Protein AF-A0A954JYH6-F1 (afdb_monomer_lite)

pLDDT: mean 87.39, std 13.32, range [44.69, 97.81]

Structure (mmCIF, N/CA/C/O backbone):
data_AF-A0A954JYH6-F1
#
_entry.id   AF-A0A954JYH6-F1
#
loop_
_atom_site.group_PDB
_atom_site.id
_atom_site.type_symbol
_atom_site.label_atom_id
_atom_site.label_alt_id
_atom_site.label_comp_id
_atom_site.label_asym_id
_atom_site.label_entity_id
_atom_site.label_seq_id
_atom_site.pdbx_PDB_ins_code
_atom_site.Cartn_x
_atom_site.Cartn_y
_atom_site.Cartn_z
_atom_site.occupancy
_atom_site.B_iso_or_equiv
_atom_site.auth_seq_id
_atom_site.auth_comp_id
_atom_site.auth_asym_id
_atom_site.auth_atom_id
_atom_site.pdbx_PDB_model_num
ATOM 1 N N . MET A 1 1 ? -11.118 13.070 -21.628 1.00 60.62 1 MET A N 1
ATOM 2 C CA . MET A 1 1 ? -10.134 12.144 -21.019 1.00 60.62 1 MET A CA 1
ATOM 3 C C . MET A 1 1 ? -10.135 10.851 -21.819 1.00 60.62 1 MET A C 1
ATOM 5 O O . MET A 1 1 ? -11.116 10.129 -21.744 1.00 60.62 1 MET A O 1
ATOM 9 N N . ASN A 1 2 ? -9.074 10.554 -22.574 1.00 80.12 2 ASN A N 1
ATOM 10 C CA . ASN A 1 2 ? -8.934 9.263 -23.264 1.00 80.12 2 ASN A CA 1
ATOM 11 C C . ASN A 1 2 ? -8.127 8.294 -22.387 1.00 80.12 2 ASN A C 1
ATOM 13 O O . ASN A 1 2 ? -6.983 7.962 -22.692 1.00 80.12 2 ASN A O 1
ATOM 17 N N . ILE A 1 3 ? -8.704 7.888 -21.251 1.00 89.69 3 ILE A N 1
ATOM 18 C CA . ILE A 1 3 ? -8.115 6.856 -20.386 1.00 89.69 3 ILE A CA 1
ATOM 19 C C . ILE A 1 3 ? -8.524 5.491 -20.942 1.00 89.69 3 ILE A C 1
ATOM 21 O O . ILE A 1 3 ? -9.691 5.263 -21.251 1.00 89.69 3 ILE A O 1
ATOM 25 N N . LYS A 1 4 ? -7.567 4.570 -21.076 1.00 93.88 4 LYS A N 1
ATOM 26 C CA . LYS A 1 4 ? -7.849 3.206 -21.541 1.00 93.88 4 LYS A CA 1
ATOM 27 C C . LYS A 1 4 ? -8.786 2.504 -20.553 1.00 93.88 4 LYS A C 1
ATOM 29 O O . LYS A 1 4 ? -8.514 2.510 -19.357 1.00 93.88 4 LYS A O 1
ATOM 34 N N . TRP A 1 5 ? -9.827 1.832 -21.049 1.00 93.31 5 TRP A N 1
ATOM 35 C CA . TRP A 1 5 ? -10.772 1.081 -20.206 1.00 93.31 5 TRP A CA 1
ATOM 36 C C . TRP A 1 5 ? -10.079 0.077 -19.274 1.00 93.31 5 TRP A C 1
ATOM 38 O O . TRP A 1 5 ? -10.451 -0.055 -18.114 1.00 93.31 5 TRP A O 1
ATOM 48 N N . THR A 1 6 ? -9.009 -0.572 -19.742 1.00 92.44 6 THR A N 1
ATOM 49 C CA . THR A 1 6 ? -8.218 -1.500 -18.921 1.00 92.44 6 THR A CA 1
ATOM 50 C C . THR A 1 6 ? -7.614 -0.832 -17.688 1.00 92.44 6 THR A C 1
ATOM 52 O O . THR A 1 6 ? -7.578 -1.443 -16.626 1.00 92.44 6 THR A O 1
ATOM 55 N N . VAL A 1 7 ? -7.193 0.433 -17.791 1.00 93.19 7 VAL A N 1
ATOM 56 C CA . VAL A 1 7 ? -6.698 1.200 -16.639 1.00 93.19 7 VAL A CA 1
ATOM 57 C C . VAL A 1 7 ? -7.825 1.408 -15.634 1.00 93.19 7 VAL A C 1
ATOM 59 O O . VAL A 1 7 ? -7.629 1.153 -14.451 1.00 93.19 7 VAL A O 1
ATOM 62 N N . LEU A 1 8 ? -9.015 1.800 -16.098 1.00 94.19 8 LEU A N 1
ATOM 63 C CA . LEU A 1 8 ? -10.177 1.988 -15.224 1.00 94.19 8 LEU A CA 1
ATOM 64 C C . LEU A 1 8 ? -10.580 0.685 -14.525 1.00 94.19 8 LEU A C 1
ATOM 66 O O . LEU A 1 8 ? -10.862 0.706 -13.332 1.00 94.19 8 LEU A O 1
ATOM 70 N N . ALA A 1 9 ? -10.535 -0.448 -15.229 1.00 95.50 9 ALA A N 1
ATOM 71 C CA . ALA A 1 9 ? -10.836 -1.755 -14.653 1.00 95.50 9 ALA A CA 1
ATOM 72 C C . ALA A 1 9 ? -9.856 -2.142 -13.528 1.00 95.50 9 ALA A C 1
ATOM 74 O O . ALA A 1 9 ? -10.292 -2.546 -12.451 1.00 95.50 9 ALA A O 1
ATOM 75 N N . PHE A 1 10 ? -8.544 -1.970 -13.729 1.00 95.31 10 PHE A N 1
ATOM 76 C CA . PHE A 1 10 ? -7.554 -2.258 -12.681 1.00 95.31 10 PHE A CA 1
ATOM 77 C C . PHE A 1 10 ? -7.626 -1.271 -11.512 1.00 95.31 10 PHE A C 1
ATOM 79 O O . PHE A 1 10 ? -7.472 -1.683 -10.364 1.00 95.31 10 PHE A O 1
ATOM 86 N N . VAL A 1 11 ? -7.913 0.008 -11.776 1.00 94.88 11 VAL A N 1
ATOM 87 C CA . VAL A 1 11 ? -8.144 1.008 -10.721 1.00 94.88 11 VAL A CA 1
ATOM 88 C C . VAL A 1 11 ? -9.386 0.657 -9.901 1.00 94.88 11 VAL A C 1
ATOM 90 O O . VAL A 1 11 ? -9.330 0.705 -8.675 1.00 94.88 11 VAL A O 1
ATOM 93 N N . ALA A 1 12 ? -10.479 0.240 -10.544 1.00 95.06 12 ALA A N 1
ATOM 94 C CA . ALA A 1 12 ? -11.677 -0.224 -9.851 1.00 95.06 12 ALA A CA 1
ATOM 95 C C . ALA A 1 12 ? -11.389 -1.478 -9.011 1.00 95.06 12 ALA A C 1
ATOM 97 O O . ALA A 1 12 ? -11.767 -1.534 -7.844 1.00 95.06 12 ALA A O 1
ATOM 98 N N . GLY A 1 13 ? -10.654 -2.450 -9.560 1.00 96.44 13 GLY A N 1
ATOM 99 C CA . GLY A 1 13 ? -10.227 -3.641 -8.821 1.00 96.44 13 GLY A CA 1
ATOM 100 C C . GLY A 1 13 ? -9.361 -3.306 -7.603 1.00 96.44 13 GLY A C 1
ATOM 101 O O . GLY A 1 13 ? -9.568 -3.869 -6.526 1.00 96.44 13 GLY A O 1
ATOM 102 N N . ALA A 1 14 ? -8.444 -2.346 -7.737 1.00 94.31 14 ALA A N 1
ATOM 103 C CA . ALA A 1 14 ? -7.647 -1.848 -6.621 1.00 94.31 14 ALA A CA 1
ATOM 104 C C . ALA A 1 14 ? -8.528 -1.164 -5.564 1.00 94.31 14 ALA A C 1
ATOM 106 O O . ALA A 1 14 ? -8.411 -1.490 -4.385 1.00 94.31 14 ALA A O 1
ATOM 107 N N . ALA A 1 15 ? -9.442 -0.279 -5.972 1.00 93.19 15 ALA A N 1
ATOM 108 C CA . ALA A 1 15 ? -10.360 0.408 -5.063 1.00 93.19 15 ALA A CA 1
ATOM 109 C C . ALA A 1 15 ? -11.259 -0.575 -4.293 1.00 93.19 15 ALA A C 1
ATOM 111 O O . ALA A 1 15 ? -11.417 -0.439 -3.083 1.00 93.19 15 ALA A O 1
ATOM 112 N N . LEU A 1 16 ? -11.788 -1.600 -4.968 1.00 95.88 16 LEU A N 1
ATOM 113 C CA . LEU A 1 16 ? -12.575 -2.662 -4.337 1.00 95.88 16 LEU A CA 1
ATOM 114 C C . LEU A 1 16 ? -11.734 -3.467 -3.340 1.00 95.88 16 LEU A C 1
ATOM 116 O O . LEU A 1 16 ? -12.152 -3.665 -2.201 1.00 95.88 16 LEU A O 1
ATOM 120 N N . SER A 1 17 ? -10.531 -3.884 -3.740 1.00 94.81 17 SER A N 1
ATOM 121 C CA . SER A 1 17 ? -9.644 -4.686 -2.888 1.00 94.81 17 SER A CA 1
ATOM 122 C C . SER A 1 17 ? -9.246 -3.929 -1.619 1.00 94.81 17 SER A C 1
ATOM 124 O O . SER A 1 17 ? -9.370 -4.456 -0.516 1.00 94.81 17 SER A O 1
ATOM 126 N N . TRP A 1 18 ? -8.827 -2.669 -1.757 1.00 92.44 18 TRP A N 1
ATOM 127 C CA . TRP A 1 18 ? -8.440 -1.819 -0.630 1.00 92.44 18 TRP A CA 1
ATOM 128 C C . TRP A 1 18 ? -9.632 -1.369 0.226 1.00 92.44 18 TRP A C 1
ATOM 130 O O . TRP A 1 18 ? -9.495 -1.250 1.444 1.00 92.44 18 TRP A O 1
ATOM 140 N N . GLY A 1 19 ? -10.804 -1.167 -0.380 1.00 91.25 19 GLY A N 1
ATOM 141 C CA . GLY A 1 19 ? -12.040 -0.864 0.343 1.00 91.25 19 GLY A CA 1
ATOM 142 C C . GLY A 1 19 ? -12.487 -2.016 1.247 1.00 91.25 19 GLY A C 1
ATOM 143 O O . GLY A 1 19 ? -12.874 -1.784 2.389 1.00 91.25 19 GLY A O 1
ATOM 144 N N . VAL A 1 20 ? -12.370 -3.261 0.773 1.00 94.81 20 VAL A N 1
ATOM 145 C CA . VAL A 1 20 ? -12.682 -4.471 1.559 1.00 94.81 20 VAL A CA 1
ATOM 146 C C . VAL A 1 20 ? -11.568 -4.814 2.559 1.00 94.81 20 VAL A C 1
ATOM 148 O O . VAL A 1 20 ? -11.837 -5.364 3.627 1.00 94.81 20 VAL A O 1
ATOM 151 N N . TYR A 1 21 ? -10.319 -4.456 2.251 1.00 94.56 21 TYR A N 1
ATOM 152 C CA . TYR A 1 21 ? -9.155 -4.741 3.091 1.00 94.56 21 TYR A CA 1
ATOM 153 C C . TYR A 1 21 ? -9.282 -4.193 4.520 1.00 94.56 21 TYR A C 1
ATOM 155 O O . TYR A 1 21 ? -9.039 -4.931 5.471 1.00 94.56 21 TYR A O 1
ATOM 163 N N . VAL A 1 22 ? -9.679 -2.928 4.702 1.00 92.94 22 VAL A N 1
ATOM 164 C CA . VAL A 1 22 ? -9.698 -2.295 6.038 1.00 92.94 22 VAL A CA 1
ATOM 165 C C . VAL A 1 22 ? -10.698 -2.973 6.998 1.00 92.94 22 VAL A C 1
ATOM 167 O O . VAL A 1 22 ? -10.294 -3.303 8.117 1.00 92.94 22 VAL A O 1
ATOM 170 N N . PRO A 1 23 ? -11.953 -3.273 6.599 1.00 93.62 23 PRO A N 1
ATOM 171 C CA . PRO A 1 23 ? -12.856 -4.108 7.397 1.00 93.62 23 PRO A CA 1
ATOM 172 C C . PRO A 1 23 ? -12.305 -5.508 7.704 1.00 93.62 23 PRO A C 1
ATOM 174 O O . PRO A 1 23 ? -12.374 -5.952 8.848 1.00 93.62 23 PRO A O 1
ATOM 177 N N . LEU A 1 24 ? -11.705 -6.196 6.723 1.00 95.81 24 LEU A N 1
ATOM 178 C CA . LEU A 1 24 ? -11.109 -7.521 6.951 1.00 95.81 24 LEU A CA 1
ATOM 179 C C . LEU A 1 24 ? -9.960 -7.472 7.966 1.00 95.81 24 LEU A C 1
ATOM 181 O O . LEU A 1 24 ? -9.826 -8.371 8.795 1.00 95.81 24 LEU A O 1
ATOM 185 N N . VAL A 1 25 ? -9.145 -6.418 7.930 1.00 94.56 25 VAL A N 1
ATOM 186 C CA . VAL A 1 25 ? -8.081 -6.177 8.912 1.00 94.56 25 VAL A CA 1
ATOM 187 C C . VAL A 1 25 ? -8.654 -5.935 10.305 1.00 94.56 25 VAL A C 1
ATOM 189 O O . VAL A 1 25 ? -8.112 -6.454 11.284 1.00 94.56 25 VAL A O 1
ATOM 192 N N . HIS A 1 26 ? -9.750 -5.185 10.413 1.00 93.75 26 HIS A N 1
ATOM 193 C CA . HIS A 1 26 ? -10.426 -4.968 11.691 1.00 93.75 26 HIS A CA 1
ATOM 194 C C . HIS A 1 26 ? -10.882 -6.291 12.308 1.00 93.75 26 HIS A C 1
ATOM 196 O O . HIS A 1 26 ? -10.558 -6.607 13.456 1.00 93.75 26 HIS A O 1
ATOM 202 N N . ASP A 1 27 ? -11.527 -7.122 11.500 1.00 94.50 27 ASP A N 1
ATOM 203 C CA . ASP A 1 27 ? -11.943 -8.460 11.894 1.00 94.50 27 ASP A CA 1
ATOM 204 C C . ASP A 1 27 ? -10.759 -9.357 12.269 1.00 94.50 27 ASP A C 1
ATOM 206 O O . ASP A 1 27 ? -10.803 -10.048 13.288 1.00 94.50 27 ASP A O 1
ATOM 210 N N . ALA A 1 28 ? -9.688 -9.350 11.473 1.00 94.81 28 ALA A N 1
ATOM 211 C CA . ALA A 1 28 ? -8.505 -10.166 11.719 1.00 94.81 28 ALA A CA 1
ATOM 212 C C . ALA A 1 28 ? -7.806 -9.766 13.026 1.00 94.81 28 ALA A C 1
ATOM 214 O O . ALA A 1 28 ? -7.531 -10.621 13.867 1.00 94.81 28 ALA A O 1
ATOM 215 N N . THR A 1 29 ? -7.550 -8.474 13.238 1.00 94.19 29 THR A N 1
ATOM 216 C CA . THR A 1 29 ? -6.899 -7.965 14.462 1.00 94.19 29 THR A CA 1
ATOM 217 C C . THR A 1 29 ? -7.742 -8.195 15.716 1.00 94.19 29 THR A C 1
ATOM 219 O O . THR A 1 29 ? -7.193 -8.399 16.805 1.00 94.19 29 THR A O 1
ATOM 222 N N . THR A 1 30 ? -9.068 -8.219 15.571 1.00 93.38 30 THR A N 1
ATOM 223 C CA . THR A 1 30 ? -10.002 -8.558 16.649 1.00 93.38 30 THR A CA 1
ATOM 224 C C . THR A 1 30 ? -9.976 -10.054 16.954 1.00 93.38 30 THR A C 1
ATOM 226 O O . THR A 1 30 ? -9.720 -10.430 18.096 1.00 93.38 30 THR A O 1
ATOM 229 N N . LYS A 1 31 ? -10.142 -10.914 15.940 1.00 95.19 31 LYS A N 1
ATOM 230 C CA . LYS A 1 31 ? -10.180 -12.382 16.093 1.00 95.19 31 LYS A CA 1
ATOM 231 C C . LYS A 1 31 ? -8.846 -12.968 16.559 1.00 95.19 31 LYS A C 1
ATOM 233 O O . LYS A 1 31 ? -8.833 -13.874 17.384 1.00 95.19 31 LYS A O 1
ATOM 238 N N . PHE A 1 32 ? -7.720 -12.445 16.072 1.00 94.00 32 PHE A N 1
ATOM 239 C CA . PHE A 1 32 ? -6.396 -12.872 16.535 1.00 94.00 32 PHE A CA 1
ATOM 240 C C . PHE A 1 32 ? -6.000 -12.276 17.888 1.00 94.00 32 PHE A C 1
ATOM 242 O O . PHE A 1 32 ? -5.061 -12.778 18.510 1.00 94.00 32 PHE A O 1
ATOM 249 N N . GLY A 1 33 ? -6.621 -11.164 18.299 1.00 92.62 33 GLY A N 1
ATOM 250 C CA . GLY A 1 33 ? -6.188 -10.379 19.458 1.00 92.62 33 GLY A CA 1
ATOM 251 C C . GLY A 1 33 ? -4.757 -9.829 19.344 1.00 92.62 33 GLY A C 1
ATOM 252 O O . GLY A 1 33 ? -4.186 -9.406 20.342 1.00 92.62 33 GLY A O 1
ATOM 253 N N . SER A 1 34 ? -4.147 -9.859 18.152 1.00 93.31 34 SER A N 1
ATOM 254 C CA . SER A 1 34 ? -2.742 -9.504 17.934 1.00 93.31 34 SER A CA 1
ATOM 255 C C . SER A 1 34 ? -2.516 -8.935 16.536 1.00 93.31 34 SER A C 1
ATOM 257 O O . SER A 1 34 ? -2.743 -9.610 15.527 1.00 93.31 34 SER A O 1
ATOM 259 N N . ASN A 1 35 ? -1.989 -7.711 16.487 1.00 93.25 35 ASN A N 1
ATOM 260 C CA . ASN A 1 35 ? -1.688 -6.999 15.243 1.00 93.25 35 ASN A CA 1
ATOM 261 C C . ASN A 1 35 ? -0.607 -7.709 14.431 1.00 93.25 35 ASN A C 1
ATOM 263 O O . ASN A 1 35 ? -0.729 -7.837 13.219 1.00 93.25 35 ASN A O 1
ATOM 267 N N . LEU A 1 36 ? 0.426 -8.226 15.101 1.00 96.31 36 LEU A N 1
ATOM 268 C CA . LEU A 1 36 ? 1.524 -8.922 14.432 1.00 96.31 36 LEU A CA 1
ATOM 269 C C . LEU A 1 36 ? 1.086 -10.272 13.860 1.00 96.31 36 LEU A C 1
ATOM 271 O O . LEU A 1 36 ? 1.538 -10.636 12.780 1.00 96.31 36 LEU A O 1
ATOM 275 N N . ARG A 1 37 ? 0.172 -10.996 14.525 1.00 96.88 37 ARG A N 1
ATOM 276 C CA . ARG A 1 37 ? -0.397 -12.236 13.964 1.00 96.88 37 ARG A CA 1
ATOM 277 C C . ARG A 1 37 ? -1.262 -11.947 12.740 1.00 96.88 37 ARG A C 1
ATOM 279 O O . ARG A 1 37 ? -1.117 -12.627 11.730 1.00 96.88 37 ARG A O 1
ATOM 286 N N . ALA A 1 38 ? -2.105 -10.914 12.806 1.00 96.56 38 ALA A N 1
ATOM 287 C CA . ALA A 1 38 ? -2.887 -10.474 11.653 1.00 96.56 38 ALA A CA 1
ATOM 288 C C . ALA A 1 38 ? -1.973 -10.043 10.490 1.00 96.56 38 ALA A C 1
ATOM 290 O O . ALA A 1 38 ? -2.154 -10.502 9.364 1.00 96.56 38 ALA A O 1
ATOM 291 N N . PHE A 1 39 ? -0.941 -9.239 10.767 1.00 96.81 39 PHE A N 1
ATOM 292 C CA . PHE A 1 39 ? 0.024 -8.804 9.757 1.00 96.81 39 PHE A CA 1
ATOM 293 C C . PHE A 1 39 ? 0.836 -9.961 9.172 1.00 96.81 39 PHE A C 1
ATOM 295 O O . PHE A 1 39 ? 1.065 -9.978 7.968 1.00 96.81 39 PHE A O 1
ATOM 302 N N . LEU A 1 40 ? 1.213 -10.961 9.975 1.00 97.62 40 LEU A N 1
ATOM 303 C CA . LEU A 1 40 ? 1.885 -12.161 9.476 1.00 97.62 40 LEU A CA 1
ATOM 304 C C . LEU A 1 40 ? 1.023 -12.884 8.434 1.00 97.62 40 LEU A C 1
ATOM 306 O O . LEU A 1 40 ? 1.536 -13.272 7.388 1.00 97.62 40 LEU A O 1
ATOM 310 N N . MET A 1 41 ? -0.285 -13.024 8.680 1.00 97.50 41 MET A N 1
ATOM 311 C CA . MET A 1 41 ? -1.197 -13.649 7.713 1.00 97.50 41 MET A CA 1
ATOM 312 C C . MET A 1 41 ? -1.343 -12.811 6.434 1.00 97.50 41 MET A C 1
ATOM 314 O O . MET A 1 41 ? -1.339 -13.372 5.338 1.00 97.50 41 MET A O 1
ATOM 318 N N . VAL A 1 42 ? -1.392 -11.477 6.549 1.00 96.38 42 VAL A N 1
ATOM 319 C CA . VAL A 1 42 ? -1.339 -10.571 5.384 1.00 96.38 42 VAL A CA 1
ATOM 320 C C . VAL A 1 42 ? -0.026 -10.755 4.613 1.00 96.38 42 VAL A C 1
ATOM 322 O O . VAL A 1 42 ? -0.041 -10.851 3.389 1.00 96.38 42 VAL A O 1
ATOM 325 N N . GLY A 1 43 ? 1.101 -10.881 5.316 1.00 96.56 43 GLY A N 1
ATOM 326 C CA . GLY A 1 43 ? 2.416 -11.127 4.727 1.00 96.56 43 GLY A CA 1
ATOM 327 C C . GLY A 1 43 ? 2.500 -12.455 3.973 1.00 96.56 43 GLY A C 1
ATOM 328 O O . GLY A 1 43 ? 3.022 -12.492 2.860 1.00 96.56 43 GLY A O 1
ATOM 329 N N . ILE A 1 44 ? 1.926 -13.532 4.521 1.00 97.81 44 ILE A N 1
ATOM 330 C CA . ILE A 1 44 ? 1.816 -14.819 3.815 1.00 97.81 44 ILE A CA 1
ATOM 331 C C . ILE A 1 44 ? 0.997 -14.647 2.532 1.00 97.81 44 ILE A C 1
ATOM 333 O O . ILE A 1 44 ? 1.433 -15.085 1.470 1.00 97.81 44 ILE A O 1
ATOM 337 N N . ALA A 1 45 ? -0.149 -13.964 2.593 1.00 97.25 45 ALA A N 1
ATOM 338 C CA . ALA A 1 45 ? -0.954 -13.700 1.402 1.00 97.25 45 ALA A CA 1
ATOM 339 C C . ALA A 1 45 ? -0.184 -12.875 0.353 1.00 97.25 45 ALA A C 1
ATOM 341 O O . ALA A 1 45 ? -0.248 -13.182 -0.838 1.00 97.25 45 ALA A O 1
ATOM 342 N N . TYR A 1 46 ? 0.598 -11.879 0.781 1.00 95.75 46 TYR A N 1
ATOM 343 C CA . TYR A 1 46 ? 1.463 -11.100 -0.109 1.00 95.75 46 TYR A CA 1
ATOM 344 C C . TYR A 1 46 ? 2.538 -11.967 -0.752 1.00 95.75 46 TYR A C 1
ATOM 346 O O . TYR A 1 46 ? 2.775 -11.829 -1.945 1.00 95.75 46 TYR A O 1
ATOM 354 N N . PHE A 1 47 ? 3.151 -12.896 -0.022 1.00 97.19 47 PHE A N 1
ATOM 355 C CA . PHE A 1 47 ? 4.092 -13.840 -0.619 1.00 97.19 47 PHE A CA 1
ATOM 356 C C . PHE A 1 47 ? 3.416 -14.706 -1.695 1.00 97.19 47 PHE A C 1
ATOM 358 O O . PHE A 1 47 ? 3.907 -14.800 -2.821 1.00 97.19 47 PHE A O 1
ATOM 365 N N . LEU A 1 48 ? 2.247 -15.279 -1.394 1.00 97.56 48 LEU A N 1
ATOM 366 C CA . LEU A 1 48 ? 1.514 -16.114 -2.349 1.00 97.56 48 LEU A CA 1
ATOM 367 C C . LEU A 1 48 ? 1.148 -15.339 -3.625 1.00 97.56 48 LEU A C 1
ATOM 369 O O . LEU A 1 48 ? 1.363 -15.829 -4.732 1.00 97.56 48 LEU A O 1
ATOM 373 N N . VAL A 1 49 ? 0.630 -14.119 -3.486 1.00 96.38 49 VAL A N 1
ATOM 374 C CA . VAL A 1 49 ? 0.142 -13.336 -4.629 1.00 96.38 49 VAL A CA 1
ATOM 375 C C . VAL A 1 49 ? 1.265 -12.587 -5.341 1.00 96.38 49 VAL A C 1
ATOM 377 O O . VAL A 1 49 ? 1.327 -12.617 -6.563 1.00 96.38 49 VAL A O 1
ATOM 380 N N . ALA A 1 50 ? 2.154 -11.915 -4.615 1.00 95.88 50 ALA A N 1
ATOM 381 C CA . ALA A 1 50 ? 3.172 -11.039 -5.194 1.00 95.88 50 ALA A CA 1
ATOM 382 C C . ALA A 1 50 ? 4.474 -11.764 -5.560 1.00 95.88 50 ALA A C 1
ATOM 384 O O . ALA A 1 50 ? 5.251 -11.225 -6.345 1.00 95.88 50 ALA A O 1
ATOM 385 N N . VAL A 1 51 ? 4.721 -12.971 -5.033 1.00 96.50 51 VAL A N 1
ATOM 386 C CA . VAL A 1 51 ? 5.910 -13.765 -5.386 1.00 96.50 51 VAL A CA 1
ATOM 387 C C . VAL A 1 51 ? 5.528 -14.952 -6.254 1.00 96.50 51 VAL A C 1
ATOM 389 O O . VAL A 1 51 ? 6.045 -15.068 -7.366 1.00 96.50 51 VAL A O 1
ATOM 392 N N . LEU A 1 52 ? 4.617 -15.821 -5.799 1.00 97.62 52 LEU A N 1
ATOM 393 C CA . LEU A 1 52 ? 4.374 -17.080 -6.512 1.00 97.62 52 LEU A CA 1
ATOM 394 C C . LEU A 1 52 ? 3.675 -16.871 -7.859 1.00 97.62 52 LEU A C 1
ATOM 396 O O . LEU A 1 52 ? 4.112 -17.453 -8.852 1.00 97.62 52 LEU A O 1
ATOM 400 N N . ILE A 1 53 ? 2.640 -16.024 -7.924 1.00 96.69 53 ILE A N 1
ATOM 401 C CA . ILE A 1 53 ? 1.912 -15.785 -9.181 1.00 96.69 53 ILE A CA 1
ATOM 402 C C . ILE A 1 53 ? 2.834 -15.168 -10.253 1.00 96.69 53 ILE A C 1
ATOM 404 O O . ILE A 1 53 ? 2.941 -15.765 -11.327 1.00 96.69 53 ILE A O 1
ATOM 408 N N . PRO A 1 54 ? 3.556 -14.050 -10.013 1.00 95.62 54 PRO A N 1
ATOM 409 C CA . PRO A 1 54 ? 4.487 -13.513 -11.003 1.00 95.62 54 PRO A CA 1
ATOM 410 C C 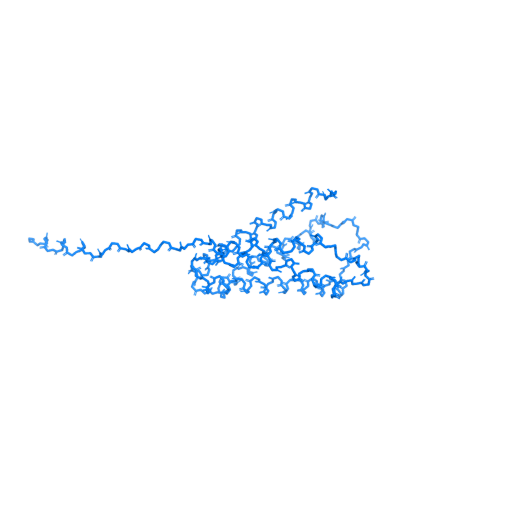. PRO A 1 54 ? 5.588 -14.501 -11.372 1.00 95.62 54 PRO A C 1
ATOM 412 O O . PRO A 1 54 ? 5.877 -14.652 -12.554 1.00 95.62 54 PRO A O 1
ATOM 415 N N . SER A 1 55 ? 6.156 -15.224 -10.399 1.00 96.69 55 SER A N 1
ATOM 416 C CA . SER A 1 55 ? 7.215 -16.205 -10.672 1.00 96.69 55 SER A CA 1
ATOM 417 C C . SER A 1 55 ? 6.737 -17.311 -11.613 1.00 96.69 55 SER A C 1
ATOM 419 O O . SER A 1 55 ? 7.444 -17.674 -12.550 1.00 96.69 55 SER A O 1
ATOM 421 N N . PHE A 1 56 ? 5.515 -17.810 -11.419 1.00 96.81 56 PHE A N 1
ATOM 422 C CA . PHE A 1 56 ? 4.920 -18.800 -12.313 1.00 96.81 56 PHE A CA 1
ATOM 423 C C . PHE A 1 56 ? 4.773 -18.271 -13.748 1.00 96.81 56 PHE A C 1
ATOM 425 O O . PHE A 1 56 ? 5.121 -18.963 -14.706 1.00 96.81 56 PHE A O 1
ATOM 432 N N . PHE A 1 57 ? 4.302 -17.035 -13.923 1.00 96.31 57 PHE A N 1
ATOM 433 C CA . PHE A 1 57 ? 4.163 -16.459 -15.262 1.00 96.31 57 PHE A CA 1
ATOM 434 C C . PHE A 1 57 ? 5.510 -16.144 -15.912 1.00 96.31 57 PHE A C 1
ATOM 436 O O . PHE A 1 57 ? 5.729 -16.531 -17.055 1.00 96.31 57 PHE A O 1
ATOM 443 N N . ILE A 1 58 ? 6.431 -15.521 -15.182 1.00 95.06 58 ILE A N 1
ATOM 444 C CA . ILE A 1 58 ? 7.731 -15.097 -15.710 1.00 95.06 58 ILE A CA 1
ATOM 445 C C . ILE A 1 58 ? 8.608 -16.300 -16.072 1.00 95.06 58 ILE A C 1
ATOM 447 O O . ILE A 1 58 ? 9.195 -16.316 -17.152 1.00 95.06 58 ILE A O 1
ATOM 451 N N . PHE A 1 59 ? 8.693 -17.309 -15.199 1.00 93.62 59 PHE A N 1
ATOM 452 C CA . PHE A 1 59 ? 9.667 -18.396 -15.354 1.00 93.62 59 PHE A CA 1
ATOM 453 C C . PHE A 1 59 ? 9.099 -19.675 -15.971 1.00 93.62 59 PHE A C 1
ATOM 455 O O . PHE A 1 59 ? 9.878 -20.500 -16.442 1.00 93.62 59 PHE A O 1
ATOM 462 N N . TYR A 1 60 ? 7.774 -19.865 -15.975 1.00 93.75 60 TYR A N 1
ATOM 463 C CA . TYR A 1 60 ? 7.173 -21.120 -16.440 1.00 93.75 60 TYR A CA 1
ATOM 464 C C . TYR A 1 60 ? 6.161 -20.950 -17.578 1.00 93.75 60 TYR A C 1
ATOM 466 O O . TYR A 1 60 ? 6.233 -21.678 -18.567 1.00 93.75 60 TYR A O 1
ATOM 474 N N . LYS A 1 61 ? 5.214 -20.009 -17.476 1.00 92.56 61 LYS A N 1
ATOM 475 C CA . LYS A 1 61 ? 4.155 -19.838 -18.494 1.00 92.56 61 LYS A CA 1
ATOM 476 C C . LYS A 1 61 ? 4.505 -18.895 -19.647 1.00 92.56 61 LYS A C 1
ATOM 478 O O . LYS A 1 61 ? 3.825 -18.950 -20.670 1.00 92.56 61 LYS A O 1
ATOM 483 N N . GLY A 1 62 ? 5.538 -18.074 -19.490 1.00 88.81 62 GLY A N 1
ATOM 484 C CA . GLY A 1 62 ? 5.819 -16.939 -20.364 1.00 88.81 62 GLY A CA 1
ATOM 485 C C . GLY A 1 62 ? 5.065 -15.699 -19.885 1.00 88.81 62 GLY A C 1
ATOM 486 O O . GLY A 1 62 ? 3.848 -15.733 -19.699 1.00 88.81 62 GLY A O 1
ATOM 487 N N . ASP A 1 63 ? 5.806 -14.614 -19.653 1.00 92.00 63 ASP A N 1
ATOM 488 C CA . ASP A 1 63 ? 5.286 -13.379 -19.067 1.00 92.00 63 ASP A CA 1
ATOM 489 C C . ASP A 1 63 ? 4.260 -12.701 -20.003 1.00 92.00 63 ASP A C 1
ATOM 491 O O . ASP A 1 63 ? 4.645 -12.162 -21.045 1.00 92.00 63 ASP A O 1
ATOM 495 N N . PRO A 1 64 ? 2.960 -12.656 -19.644 1.00 89.81 64 PRO A N 1
ATOM 496 C CA . PRO A 1 64 ? 1.930 -12.043 -20.483 1.00 89.81 64 PRO A CA 1
ATOM 497 C C . PRO A 1 64 ? 2.011 -10.508 -20.501 1.00 89.81 64 PRO A C 1
ATOM 499 O O . PRO A 1 64 ? 1.319 -9.849 -21.281 1.00 89.81 64 PRO A O 1
ATOM 502 N N . THR A 1 65 ? 2.825 -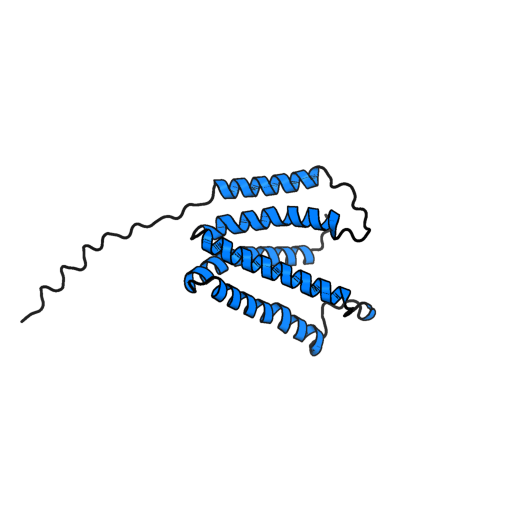9.919 -19.624 1.00 90.19 65 THR A N 1
ATOM 503 C CA . THR A 1 65 ? 3.025 -8.473 -19.503 1.00 90.19 65 THR A CA 1
ATOM 504 C C . THR A 1 65 ? 4.239 -7.981 -20.299 1.00 90.19 65 THR A C 1
ATOM 506 O O . THR A 1 65 ? 4.312 -6.790 -20.630 1.00 90.19 65 THR A O 1
ATOM 509 N N . ALA A 1 66 ? 5.141 -8.889 -20.688 1.00 91.56 66 ALA A N 1
ATOM 510 C CA . ALA A 1 66 ? 6.337 -8.611 -21.476 1.00 91.56 66 ALA A CA 1
ATOM 511 C C . ALA A 1 66 ? 6.002 -8.338 -22.954 1.00 91.56 66 ALA A C 1
ATOM 513 O O . ALA A 1 66 ? 6.043 -9.219 -23.808 1.00 91.56 66 ALA A O 1
ATOM 514 N N . LYS A 1 67 ? 5.680 -7.080 -23.277 1.00 87.44 67 LYS A N 1
ATOM 515 C CA . LYS A 1 67 ? 5.332 -6.660 -24.652 1.00 87.44 67 LYS A CA 1
ATOM 516 C C . LYS A 1 67 ? 6.524 -6.568 -25.603 1.00 87.44 67 LYS A C 1
ATOM 518 O O . LYS A 1 67 ? 6.334 -6.607 -26.812 1.00 87.44 67 LYS A O 1
ATOM 523 N N . ASP A 1 68 ? 7.721 -6.377 -25.060 1.00 89.69 68 ASP A N 1
ATOM 524 C CA . ASP A 1 68 ? 8.961 -6.229 -25.819 1.00 89.69 68 ASP A CA 1
ATOM 525 C C . ASP A 1 68 ? 10.100 -6.926 -25.056 1.00 89.69 68 ASP A C 1
ATOM 527 O O . ASP A 1 68 ? 10.614 -6.359 -24.084 1.00 89.69 68 ASP A O 1
ATOM 531 N N . PRO A 1 69 ? 10.485 -8.154 -25.455 1.00 83.62 69 PRO A N 1
ATOM 532 C CA . PRO A 1 69 ? 11.527 -8.920 -24.773 1.00 83.62 69 PRO A CA 1
ATOM 533 C C . PRO A 1 69 ? 12.873 -8.191 -24.701 1.00 83.62 69 PRO A C 1
ATOM 535 O O . PRO A 1 69 ? 13.603 -8.361 -23.728 1.00 83.62 69 PRO A O 1
ATOM 538 N N . ALA A 1 70 ? 13.183 -7.331 -25.679 1.00 85.12 70 ALA A N 1
ATOM 539 C CA . ALA A 1 70 ? 14.437 -6.578 -25.716 1.00 85.12 70 ALA A CA 1
ATOM 540 C C . ALA A 1 70 ? 14.506 -5.464 -24.654 1.00 85.12 70 ALA A C 1
ATOM 542 O O . ALA A 1 70 ? 15.580 -4.921 -24.401 1.00 85.12 70 ALA A O 1
ATOM 543 N N . LYS A 1 71 ? 13.374 -5.113 -24.027 1.00 87.69 71 LYS A N 1
ATOM 544 C CA . LYS A 1 71 ? 13.284 -4.086 -22.975 1.00 87.69 71 LYS A CA 1
ATOM 545 C C . LYS A 1 71 ? 13.152 -4.655 -21.562 1.00 87.69 71 LYS A C 1
ATOM 547 O O . LYS A 1 71 ? 13.044 -3.878 -20.612 1.00 87.69 71 LYS A O 1
ATOM 552 N N . LEU A 1 72 ? 13.146 -5.979 -21.401 1.00 89.75 72 LEU A N 1
ATOM 553 C CA . LEU A 1 72 ? 13.143 -6.603 -20.079 1.00 89.75 72 LEU A CA 1
ATOM 554 C C . LEU A 1 72 ? 14.452 -6.279 -19.354 1.00 89.75 72 LEU A C 1
ATOM 556 O O . LEU A 1 72 ? 15.537 -6.451 -19.903 1.00 89.75 72 LEU A O 1
ATOM 560 N N . ASN A 1 73 ? 14.351 -5.788 -18.119 1.00 91.44 73 ASN A N 1
ATOM 561 C CA . ASN A 1 73 ? 15.499 -5.264 -17.389 1.00 91.44 73 ASN A CA 1
ATOM 562 C C . ASN A 1 73 ? 15.501 -5.734 -15.930 1.00 91.44 73 ASN A C 1
ATOM 564 O O . ASN A 1 73 ? 14.721 -5.247 -15.112 1.00 91.44 73 ASN A O 1
ATOM 568 N N . TRP A 1 74 ? 16.445 -6.622 -15.617 1.00 91.44 74 TRP A N 1
ATOM 569 C CA . TRP A 1 74 ? 16.736 -7.128 -14.270 1.00 91.44 74 TRP A CA 1
ATOM 570 C C . TRP A 1 74 ? 17.962 -6.456 -13.635 1.00 91.44 74 TRP A C 1
ATOM 572 O O . TRP A 1 74 ? 18.569 -6.990 -12.713 1.00 91.44 74 TRP A O 1
ATOM 582 N N . GLY A 1 75 ? 18.368 -5.290 -14.137 1.00 94.62 75 GLY A N 1
ATOM 583 C CA . GLY A 1 75 ? 19.475 -4.526 -13.578 1.00 94.62 75 GLY A CA 1
ATOM 584 C C . GLY A 1 75 ? 19.179 -4.012 -12.167 1.00 94.62 75 GLY A C 1
ATOM 585 O O . GLY A 1 75 ? 18.025 -3.812 -11.778 1.00 94.62 75 GLY A O 1
ATOM 586 N N . THR A 1 76 ? 20.245 -3.733 -11.416 1.00 94.12 76 THR A N 1
ATOM 587 C CA . THR A 1 76 ? 20.188 -3.289 -10.016 1.00 94.12 76 THR A CA 1
ATOM 588 C C . THR A 1 76 ? 19.204 -2.141 -9.762 1.00 94.12 76 THR A C 1
ATOM 590 O O . THR A 1 76 ? 18.432 -2.257 -8.814 1.00 94.12 76 THR A O 1
ATOM 593 N N . PRO A 1 77 ? 19.130 -1.069 -10.581 1.00 91.88 77 PRO A N 1
ATOM 594 C CA . PRO A 1 77 ? 18.172 0.009 -10.330 1.00 91.88 77 PRO A CA 1
ATOM 595 C C . PRO A 1 77 ? 16.710 -0.461 -10.365 1.00 91.88 77 PRO A C 1
ATOM 597 O O . PRO A 1 77 ? 15.932 -0.095 -9.486 1.00 91.88 77 PRO A O 1
ATOM 600 N N . SER A 1 78 ? 16.342 -1.309 -11.333 1.00 93.38 78 SER A N 1
ATOM 601 C CA . SER A 1 78 ? 14.985 -1.861 -11.462 1.00 93.38 78 SER A CA 1
ATOM 602 C C . SER A 1 78 ? 14.612 -2.717 -10.255 1.00 93.38 78 SER A C 1
ATOM 604 O O . SER A 1 78 ? 13.530 -2.553 -9.690 1.00 93.38 78 SER A O 1
ATOM 606 N N . ILE A 1 79 ? 15.530 -3.589 -9.828 1.00 95.81 79 ILE A N 1
ATOM 607 C CA . ILE A 1 79 ? 15.346 -4.439 -8.646 1.00 95.81 79 ILE A CA 1
ATOM 608 C C . ILE A 1 79 ? 15.182 -3.573 -7.394 1.00 95.81 79 ILE A C 1
ATOM 610 O O . ILE A 1 79 ? 14.240 -3.775 -6.629 1.00 95.81 79 ILE A O 1
ATOM 614 N N . THR A 1 80 ? 16.046 -2.573 -7.207 1.00 95.62 80 THR A N 1
ATOM 615 C CA . THR A 1 80 ? 15.994 -1.675 -6.049 1.00 95.62 80 THR A CA 1
ATOM 616 C C . THR A 1 80 ? 14.663 -0.935 -5.968 1.00 95.62 80 THR A C 1
ATOM 618 O O . THR A 1 80 ? 14.042 -0.932 -4.908 1.00 95.62 80 THR A O 1
ATOM 621 N N . TYR A 1 81 ? 14.170 -0.357 -7.069 1.00 93.75 81 TYR A N 1
ATOM 622 C CA . TYR A 1 81 ? 12.860 0.303 -7.062 1.00 93.75 81 TYR A CA 1
ATOM 623 C C . TYR A 1 81 ? 11.711 -0.672 -6.793 1.00 93.75 81 TYR A C 1
ATOM 625 O O . TYR A 1 81 ? 10.783 -0.315 -6.067 1.00 93.75 81 TYR A O 1
ATOM 633 N N . GLY A 1 82 ? 11.786 -1.901 -7.313 1.00 95.00 82 GLY A N 1
ATOM 634 C CA . GLY A 1 82 ? 10.815 -2.953 -7.004 1.00 95.00 82 GLY A CA 1
ATOM 635 C C . GLY A 1 82 ? 10.769 -3.285 -5.509 1.00 95.00 82 GLY A C 1
ATOM 636 O O . GLY A 1 82 ? 9.692 -3.308 -4.912 1.00 95.00 82 GLY A O 1
ATOM 637 N N . ILE A 1 83 ? 11.935 -3.463 -4.881 1.00 96.50 83 ILE A N 1
ATOM 638 C CA . ILE A 1 83 ? 12.045 -3.736 -3.440 1.00 96.50 83 ILE A CA 1
ATOM 639 C C . ILE A 1 83 ? 11.540 -2.544 -2.620 1.00 96.50 83 ILE A C 1
ATOM 641 O O . ILE A 1 83 ? 10.733 -2.733 -1.712 1.00 96.50 83 ILE A O 1
ATOM 645 N N . LEU A 1 84 ? 11.962 -1.318 -2.946 1.00 96.44 84 LEU A N 1
ATOM 646 C CA . LEU A 1 84 ? 11.532 -0.111 -2.232 1.00 96.44 84 LEU A CA 1
ATOM 647 C C . LEU A 1 84 ? 10.015 0.096 -2.319 1.00 96.44 84 LEU A C 1
ATOM 649 O O . LEU A 1 84 ? 9.386 0.417 -1.310 1.00 96.44 84 LEU A O 1
ATOM 653 N N . ALA A 1 85 ? 9.415 -0.138 -3.489 1.00 95.50 85 ALA A N 1
ATOM 654 C CA . ALA A 1 85 ? 7.965 -0.089 -3.655 1.00 95.50 85 ALA A CA 1
ATOM 655 C C . ALA A 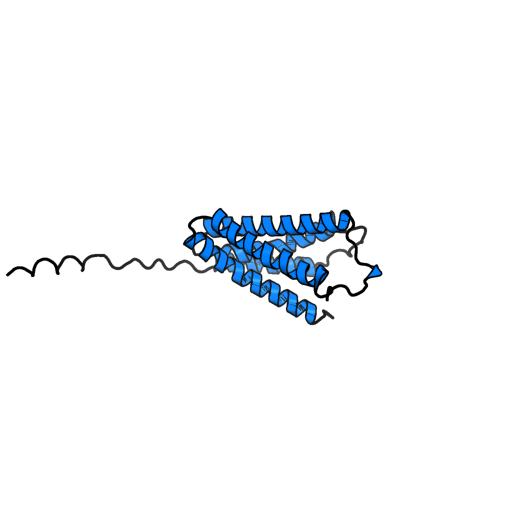1 85 ? 7.257 -1.150 -2.791 1.00 95.50 85 ALA A C 1
ATOM 657 O O . ALA A 1 85 ? 6.272 -0.839 -2.118 1.00 95.50 85 ALA A O 1
ATOM 658 N N . GLY A 1 86 ? 7.785 -2.380 -2.753 1.00 96.25 86 GLY A N 1
ATOM 659 C CA . GLY A 1 86 ? 7.263 -3.455 -1.905 1.00 96.25 86 GLY A CA 1
ATOM 660 C C . GLY A 1 86 ? 7.347 -3.135 -0.409 1.00 96.25 86 GLY A C 1
ATOM 661 O O . GLY A 1 86 ? 6.361 -3.300 0.312 1.00 96.25 86 GLY A O 1
ATOM 662 N N . VAL A 1 87 ? 8.486 -2.612 0.054 1.00 97.12 87 VAL A N 1
ATOM 663 C CA . VAL A 1 87 ? 8.684 -2.183 1.450 1.00 97.12 87 VAL A CA 1
ATOM 664 C C . VAL A 1 87 ? 7.722 -1.056 1.816 1.00 97.12 87 VAL A C 1
ATOM 666 O O . VAL A 1 87 ? 7.081 -1.133 2.862 1.00 97.12 87 VAL A O 1
ATOM 669 N N . ALA A 1 88 ? 7.563 -0.047 0.955 1.00 96.19 88 ALA A N 1
ATOM 670 C CA . ALA A 1 88 ? 6.618 1.044 1.188 1.00 96.19 88 ALA A CA 1
ATOM 671 C C . ALA A 1 88 ? 5.172 0.529 1.323 1.00 96.19 88 ALA A C 1
ATOM 673 O O . ALA A 1 88 ? 4.454 0.932 2.241 1.00 96.19 88 ALA A O 1
ATOM 674 N N . GLY A 1 89 ? 4.760 -0.413 0.466 1.00 95.12 89 GLY A N 1
ATOM 675 C CA . GLY A 1 89 ? 3.443 -1.050 0.547 1.00 95.12 89 GLY A CA 1
ATOM 676 C C . GLY A 1 89 ? 3.242 -1.873 1.825 1.00 95.12 89 GLY A C 1
ATOM 677 O O . GLY A 1 89 ? 2.211 -1.744 2.488 1.00 95.12 89 GLY A O 1
ATOM 678 N N . ALA A 1 90 ? 4.231 -2.686 2.210 1.00 96.19 90 ALA A N 1
ATOM 679 C CA . ALA A 1 90 ? 4.175 -3.500 3.426 1.00 96.19 90 ALA A CA 1
ATOM 680 C C . ALA A 1 90 ? 4.179 -2.643 4.704 1.00 96.19 90 ALA 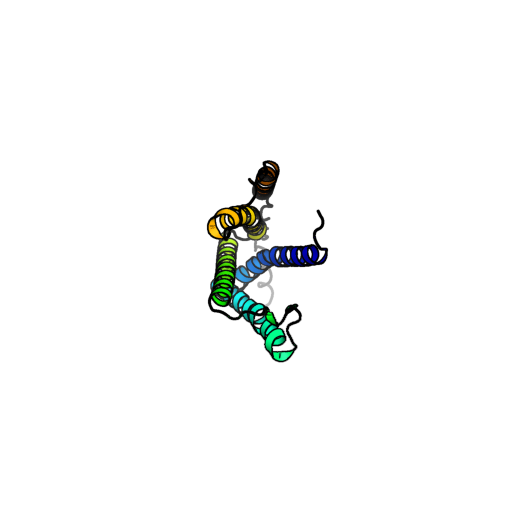A C 1
ATOM 682 O O . ALA A 1 90 ? 3.408 -2.915 5.626 1.00 96.19 90 ALA A O 1
ATOM 683 N N . ALA A 1 91 ? 4.986 -1.580 4.742 1.00 97.00 91 ALA A N 1
ATOM 684 C CA . ALA A 1 91 ? 5.001 -0.618 5.840 1.00 97.00 91 ALA A CA 1
ATOM 685 C C . ALA A 1 91 ? 3.654 0.111 5.964 1.00 97.00 91 ALA A C 1
ATOM 687 O O . ALA A 1 91 ? 3.115 0.228 7.063 1.00 97.00 91 ALA A O 1
ATOM 688 N N . GLY A 1 92 ? 3.059 0.528 4.841 1.00 95.00 92 GLY A N 1
ATOM 689 C CA . GLY A 1 92 ? 1.713 1.104 4.827 1.00 95.00 92 GLY A CA 1
ATOM 690 C C . GLY A 1 92 ? 0.656 0.140 5.378 1.00 95.00 92 GLY A C 1
ATOM 691 O O . GLY A 1 92 ? -0.144 0.525 6.230 1.00 95.00 92 GLY A O 1
ATOM 692 N N . ALA A 1 93 ? 0.688 -1.129 4.957 1.00 95.00 93 ALA A N 1
ATOM 693 C CA . ALA A 1 93 ? -0.218 -2.163 5.460 1.00 95.00 93 ALA A CA 1
ATOM 694 C C . ALA A 1 93 ? -0.068 -2.383 6.976 1.00 95.00 93 ALA A C 1
ATOM 696 O O . ALA A 1 93 ? -1.077 -2.460 7.680 1.00 95.00 93 ALA A O 1
ATOM 697 N N . LEU A 1 94 ? 1.169 -2.413 7.485 1.00 96.31 94 LEU A N 1
ATOM 698 C CA . LEU A 1 94 ? 1.463 -2.496 8.917 1.00 96.31 94 LEU A CA 1
ATOM 699 C C . LEU A 1 94 ? 0.857 -1.310 9.683 1.00 96.31 94 LEU A C 1
ATOM 701 O O . LEU A 1 94 ? 0.150 -1.518 10.669 1.00 96.31 94 LEU A O 1
ATOM 705 N N . CYS A 1 95 ? 1.066 -0.080 9.207 1.00 96.50 95 CYS A N 1
ATOM 706 C CA . CYS A 1 95 ? 0.492 1.119 9.823 1.00 96.50 95 CYS A CA 1
ATOM 707 C C . CYS A 1 95 ? -1.043 1.079 9.847 1.00 96.50 95 CYS A C 1
AT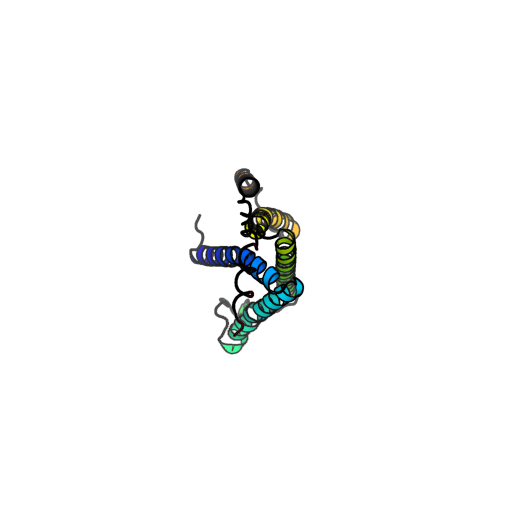OM 709 O O . CYS A 1 95 ? -1.641 1.410 10.869 1.00 96.50 95 CYS A O 1
ATOM 711 N N . VAL A 1 96 ? -1.689 0.626 8.764 1.00 95.50 96 VAL A N 1
ATOM 712 C CA . VAL A 1 96 ? -3.154 0.466 8.717 1.00 95.50 96 VAL A CA 1
ATOM 713 C C . VAL A 1 96 ? -3.637 -0.541 9.758 1.00 95.50 96 VAL A C 1
ATOM 715 O O . VAL A 1 96 ? -4.616 -0.271 10.444 1.00 95.50 96 VAL A O 1
ATOM 718 N N . ILE A 1 97 ? -2.951 -1.675 9.915 1.00 95.56 97 ILE A N 1
ATOM 719 C CA . ILE A 1 97 ? -3.317 -2.708 10.897 1.00 95.56 97 ILE A CA 1
ATOM 720 C C . ILE A 1 97 ? -3.274 -2.157 12.322 1.00 95.56 97 ILE A C 1
ATOM 722 O O . ILE A 1 97 ? -4.221 -2.355 13.085 1.00 95.56 97 ILE A O 1
ATOM 726 N N . PHE A 1 98 ? -2.205 -1.443 12.675 1.00 95.19 98 PHE A N 1
ATOM 727 C CA . PHE A 1 98 ? -2.100 -0.815 13.991 1.00 95.19 98 PHE A CA 1
ATOM 728 C C . PHE A 1 98 ? -3.160 0.275 14.174 1.00 95.19 98 PHE A C 1
ATOM 730 O O . PHE A 1 98 ? -3.869 0.260 15.175 1.00 95.19 98 PHE A O 1
ATOM 737 N N . ALA A 1 99 ? -3.351 1.152 13.185 1.00 94.94 99 ALA A N 1
ATOM 738 C CA . ALA A 1 99 ? -4.370 2.199 13.247 1.00 94.94 99 ALA A CA 1
ATOM 739 C C . ALA A 1 99 ? -5.786 1.628 13.417 1.00 94.94 99 ALA A C 1
ATOM 741 O O . ALA A 1 99 ? -6.572 2.148 14.203 1.00 94.94 99 ALA A O 1
ATOM 742 N N . VAL A 1 100 ? -6.111 0.537 12.717 1.00 94.00 100 VAL A N 1
ATOM 743 C CA . VAL A 1 100 ? -7.413 -0.127 12.827 1.00 94.00 100 VAL A CA 1
ATOM 744 C C . VAL A 1 100 ? -7.622 -0.742 14.205 1.00 94.00 100 VAL A C 1
ATOM 746 O O . VAL A 1 100 ? -8.732 -0.684 14.733 1.00 94.00 100 VAL A O 1
ATOM 749 N N . LYS A 1 101 ? -6.576 -1.318 14.802 1.00 91.00 101 LYS A N 1
ATOM 750 C CA . LYS A 1 101 ? -6.678 -1.864 16.155 1.00 91.00 101 LYS A CA 1
ATOM 751 C C . LYS A 1 101 ? -6.963 -0.769 17.179 1.00 91.00 101 LYS A C 1
ATOM 753 O O . LYS A 1 101 ? -7.868 -0.935 17.993 1.00 91.00 101 LYS A O 1
ATOM 758 N N . GLU A 1 102 ? -6.212 0.328 17.112 1.00 91.00 102 GLU A N 1
ATOM 759 C CA . GLU A 1 102 ? -6.350 1.459 18.037 1.00 91.00 102 GLU A CA 1
ATOM 760 C C . GLU A 1 102 ? -7.683 2.200 17.853 1.00 91.00 102 GLU A C 1
ATOM 762 O O . GLU A 1 102 ? -8.279 2.667 18.820 1.00 91.00 102 GLU A O 1
ATOM 767 N N . ALA A 1 103 ? -8.195 2.277 16.621 1.00 88.56 103 ALA A N 1
ATOM 768 C CA . ALA A 1 103 ? -9.445 2.971 16.315 1.00 88.56 103 ALA A CA 1
ATOM 769 C C . ALA A 1 103 ? -10.721 2.203 16.726 1.00 88.56 103 ALA A C 1
ATOM 771 O O . ALA A 1 103 ? -11.816 2.766 16.655 1.00 88.56 103 ALA A O 1
ATOM 772 N N . GLY A 1 104 ? -10.605 0.947 17.171 1.00 85.88 104 GLY A N 1
ATOM 773 C CA . GLY A 1 104 ? -11.729 0.176 17.704 1.00 85.88 104 GLY A CA 1
ATOM 774 C C . GLY A 1 104 ? -12.808 -0.159 16.661 1.00 85.88 104 GLY A C 1
ATOM 775 O O . GLY A 1 104 ? -12.523 -0.188 15.464 1.00 85.88 104 GLY A O 1
ATOM 776 N N . PRO A 1 105 ? -14.047 -0.464 17.074 1.00 84.56 105 PRO A N 1
ATOM 777 C CA . PRO A 1 105 ? -15.049 -1.003 16.144 1.00 84.56 105 PRO A CA 1
ATOM 778 C C . PRO A 1 105 ? -15.577 -0.031 15.067 1.00 84.56 105 PRO A C 1
ATOM 780 O O . PRO A 1 105 ? -16.140 -0.471 14.065 1.00 84.56 105 PRO A O 1
ATOM 783 N N . THR A 1 106 ? -15.292 1.272 15.168 1.00 86.12 106 THR A N 1
ATOM 784 C CA . THR A 1 106 ? -15.503 2.252 14.075 1.00 86.12 106 THR A CA 1
ATOM 785 C C . THR A 1 106 ? -14.292 2.434 13.148 1.00 86.12 106 THR A C 1
ATOM 787 O O . THR A 1 106 ? -14.315 3.292 12.260 1.00 86.12 106 THR A O 1
ATOM 790 N N . ALA A 1 107 ? -13.237 1.627 13.303 1.00 87.69 107 ALA A N 1
ATOM 791 C CA . ALA A 1 107 ? -11.965 1.784 12.600 1.00 87.69 107 ALA A CA 1
ATOM 792 C C . ALA A 1 107 ? -12.082 1.902 11.078 1.00 87.69 107 ALA A C 1
ATOM 794 O O . ALA A 1 107 ? -11.407 2.740 10.480 1.00 87.69 107 ALA A O 1
ATOM 795 N N . ALA A 1 108 ? -12.941 1.103 10.441 1.00 84.81 108 ALA A N 1
ATOM 796 C CA . ALA A 1 108 ? -13.105 1.141 8.988 1.00 84.81 108 ALA A CA 1
ATOM 797 C C . ALA A 1 108 ? -13.569 2.522 8.486 1.00 84.81 108 ALA A C 1
ATOM 799 O O . ALA A 1 108 ? -13.106 2.984 7.444 1.00 84.81 108 ALA A O 1
ATOM 800 N N . PHE A 1 109 ? -14.407 3.213 9.263 1.00 88.56 109 PHE A N 1
ATOM 801 C CA . PHE A 1 109 ? -14.927 4.545 8.940 1.00 88.56 109 PH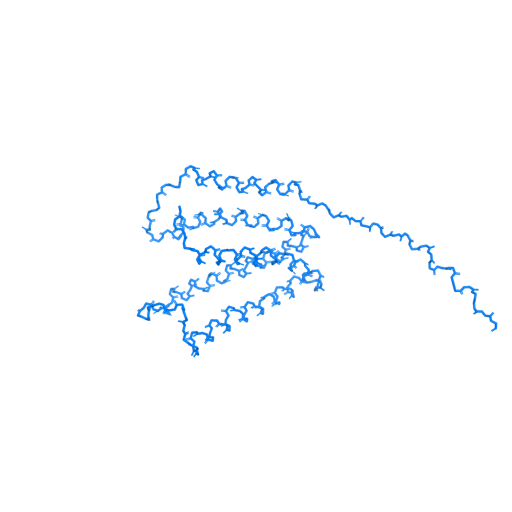E A CA 1
ATOM 802 C C . PHE A 1 109 ? -13.944 5.678 9.254 1.00 88.56 109 PHE A C 1
ATOM 804 O O . PHE A 1 109 ? -14.189 6.819 8.874 1.00 88.56 109 PHE A O 1
ATOM 811 N N . ILE A 1 110 ? -12.844 5.381 9.947 1.00 90.31 110 ILE A N 1
ATOM 812 C CA . ILE A 1 110 ? -11.822 6.360 10.331 1.00 90.31 110 ILE A CA 1
ATOM 813 C C . ILE A 1 110 ? -10.574 6.190 9.470 1.00 90.31 110 ILE A C 1
ATOM 815 O O . ILE A 1 110 ? -10.107 7.129 8.831 1.00 90.31 110 ILE A O 1
ATOM 819 N N . VAL A 1 111 ? -10.031 4.975 9.440 1.00 92.69 111 VAL A N 1
ATOM 820 C CA . VAL A 1 111 ? -8.717 4.706 8.858 1.00 92.69 111 VAL A CA 1
ATOM 821 C C . VAL A 1 111 ? -8.764 4.797 7.337 1.00 92.69 111 VAL A C 1
ATOM 823 O O . VAL A 1 111 ? -7.898 5.440 6.746 1.00 92.69 111 VAL A O 1
ATOM 826 N N . ALA A 1 112 ? -9.779 4.210 6.693 1.00 91.12 112 ALA A N 1
ATOM 827 C CA . ALA A 1 112 ? -9.851 4.214 5.235 1.00 91.12 112 ALA A CA 1
ATOM 828 C C . ALA A 1 112 ? -9.971 5.643 4.662 1.00 91.12 112 ALA A C 1
ATOM 830 O O . ALA A 1 112 ? -9.129 6.003 3.835 1.00 91.12 112 ALA A O 1
ATOM 831 N N . PRO A 1 113 ? -10.907 6.508 5.108 1.00 91.12 113 PRO A N 1
ATOM 832 C CA . PRO A 1 113 ? -11.011 7.866 4.569 1.00 91.12 113 PRO A CA 1
ATOM 833 C C . PRO A 1 113 ? -9.732 8.688 4.753 1.00 91.12 113 PRO A C 1
ATOM 835 O O . PRO A 1 113 ? -9.306 9.353 3.811 1.00 91.12 113 PRO A O 1
ATOM 838 N N . LEU A 1 114 ? -9.088 8.607 5.925 1.00 91.94 114 LEU A N 1
ATOM 839 C CA . LEU A 1 114 ? -7.847 9.336 6.205 1.00 91.94 114 LEU A CA 1
ATOM 840 C C . LEU A 1 114 ? -6.702 8.900 5.279 1.00 91.94 114 LEU A C 1
ATOM 842 O O . LEU A 1 114 ? -6.019 9.740 4.692 1.00 91.94 114 LEU A O 1
ATOM 846 N N . VAL A 1 115 ? -6.506 7.589 5.109 1.00 92.75 115 VAL A N 1
ATOM 847 C CA . VAL A 1 115 ? -5.429 7.053 4.263 1.00 92.75 115 VAL A CA 1
ATOM 848 C C . VAL A 1 115 ? -5.684 7.366 2.791 1.00 92.75 115 VAL A C 1
ATOM 850 O O . VAL A 1 115 ? -4.792 7.869 2.107 1.00 92.75 115 VAL A O 1
ATOM 853 N N . PHE A 1 116 ? -6.895 7.109 2.293 1.00 86.69 116 PHE A N 1
ATOM 854 C CA . PHE A 1 116 ? -7.185 7.228 0.863 1.00 86.69 116 PHE A CA 1
ATOM 855 C C . PHE A 1 116 ? -7.397 8.671 0.391 1.00 86.69 116 PHE A C 1
ATOM 857 O O . PHE A 1 116 ? -7.185 8.940 -0.790 1.00 86.69 116 PHE A O 1
ATOM 864 N N . ALA A 1 117 ? -7.727 9.612 1.281 1.00 91.19 117 ALA A N 1
ATOM 865 C CA . ALA A 1 117 ? -7.707 11.040 0.957 1.00 91.19 117 ALA A CA 1
ATOM 866 C C . ALA A 1 117 ? -6.313 11.671 1.119 1.00 91.19 117 ALA A C 1
ATOM 868 O O . ALA A 1 117 ? -5.957 12.572 0.360 1.00 91.19 117 ALA A O 1
ATOM 869 N N . GLY A 1 118 ? -5.496 11.179 2.060 1.00 90.69 118 GLY A N 1
ATOM 870 C CA . GLY A 1 118 ? -4.124 11.654 2.256 1.00 90.69 118 GLY A CA 1
ATOM 871 C C . GLY A 1 118 ? -3.139 11.153 1.193 1.00 90.69 118 GLY A C 1
ATOM 872 O O . GLY A 1 118 ? -2.260 11.899 0.756 1.00 90.69 118 GLY A O 1
ATOM 873 N N . ALA A 1 119 ? -3.292 9.908 0.730 1.00 93.25 119 ALA A N 1
ATOM 874 C CA . ALA A 1 119 ? -2.365 9.286 -0.217 1.00 93.25 119 ALA A CA 1
ATOM 875 C C . ALA A 1 119 ? -2.186 10.075 -1.534 1.00 93.25 119 ALA A C 1
ATOM 877 O O . ALA A 1 119 ? -1.038 10.249 -1.945 1.00 93.25 119 ALA A O 1
ATOM 878 N N . PRO A 1 120 ? -3.236 10.624 -2.180 1.00 92.56 120 PRO A N 1
ATOM 879 C CA . PRO A 1 120 ? -3.078 11.469 -3.366 1.00 92.56 120 PRO A CA 1
ATOM 880 C C . PRO A 1 120 ? -2.222 12.721 -3.136 1.00 92.56 120 PRO A C 1
ATOM 882 O O . PRO A 1 120 ? -1.469 13.117 -4.029 1.00 92.56 120 PRO A O 1
ATOM 885 N N . ILE A 1 121 ? -2.299 13.332 -1.948 1.00 92.25 121 ILE A N 1
ATOM 886 C CA . ILE A 1 121 ? -1.519 14.527 -1.594 1.00 92.25 121 ILE A CA 1
ATOM 887 C C . ILE A 1 121 ? -0.035 14.162 -1.523 1.00 92.25 121 ILE A C 1
ATOM 889 O O . ILE A 1 121 ? 0.790 14.772 -2.206 1.00 92.25 121 ILE A O 1
ATOM 893 N N . ILE A 1 122 ? 0.299 13.113 -0.766 1.00 94.19 122 ILE A N 1
ATOM 894 C CA . ILE A 1 122 ? 1.679 12.622 -0.649 1.00 94.19 122 ILE A CA 1
ATOM 895 C C . ILE A 1 122 ? 2.209 12.160 -2.008 1.00 94.19 122 ILE A C 1
ATOM 897 O O . ILE A 1 122 ? 3.317 12.532 -2.392 1.00 94.19 122 ILE A O 1
ATOM 901 N N . ASN A 1 123 ? 1.404 11.422 -2.777 1.00 93.19 123 ASN A N 1
ATOM 902 C CA . ASN A 1 123 ? 1.765 10.979 -4.120 1.00 93.19 123 ASN A CA 1
ATOM 903 C C . ASN A 1 123 ? 2.088 12.160 -5.041 1.00 93.19 123 ASN A C 1
ATOM 905 O O . ASN A 1 123 ? 3.072 12.103 -5.777 1.00 93.19 123 ASN A O 1
ATOM 909 N N . THR A 1 124 ? 1.298 13.236 -4.983 1.00 91.31 124 THR A N 1
ATOM 910 C CA . THR A 1 124 ? 1.552 14.458 -5.757 1.00 91.31 124 THR A CA 1
ATOM 911 C C . THR A 1 124 ? 2.910 15.044 -5.393 1.00 91.31 124 THR A C 1
ATOM 913 O O . THR A 1 124 ? 3.746 15.212 -6.278 1.00 91.31 124 THR A O 1
ATOM 916 N N . ILE A 1 125 ? 3.152 15.301 -4.103 1.00 91.06 125 ILE A N 1
ATOM 917 C CA . ILE A 1 125 ? 4.402 15.901 -3.615 1.00 91.06 125 ILE A CA 1
ATOM 918 C C . ILE A 1 125 ? 5.596 15.058 -4.057 1.00 91.06 125 ILE A C 1
ATOM 920 O O . ILE A 1 125 ? 6.523 15.569 -4.683 1.00 91.06 125 ILE A O 1
ATOM 924 N N . VAL A 1 126 ? 5.559 13.756 -3.786 1.00 91.94 126 VAL A N 1
ATOM 925 C CA . VAL A 1 126 ? 6.662 12.834 -4.074 1.00 91.94 126 VAL A CA 1
ATOM 926 C C . VAL A 1 126 ? 6.900 12.694 -5.584 1.00 91.94 126 VAL A C 1
ATOM 928 O O . VAL A 1 126 ? 8.052 12.657 -6.018 1.00 91.94 126 VAL A O 1
ATOM 931 N N . SER A 1 127 ? 5.844 12.715 -6.403 1.00 89.94 127 SER A N 1
ATOM 932 C CA . SER A 1 127 ? 5.959 12.667 -7.869 1.00 89.94 127 SER A CA 1
ATOM 933 C C . SER A 1 127 ? 6.606 13.921 -8.458 1.00 89.94 127 SER A C 1
ATOM 935 O O . SER A 1 127 ? 7.434 13.807 -9.359 1.00 89.94 127 SER A O 1
ATOM 937 N N . VAL A 1 128 ? 6.254 15.113 -7.962 1.00 88.44 128 VAL A N 1
ATOM 938 C CA . VAL A 1 128 ? 6.780 16.379 -8.509 1.00 88.44 128 VAL A CA 1
ATOM 939 C C . VAL A 1 128 ? 8.147 16.764 -7.942 1.00 88.44 128 VAL A C 1
ATOM 941 O O . VAL A 1 128 ? 8.866 17.524 -8.583 1.00 88.44 128 VAL A O 1
ATOM 944 N N . THR A 1 129 ? 8.520 16.247 -6.767 1.00 86.81 129 THR A N 1
ATOM 945 C CA . THR A 1 129 ? 9.791 16.584 -6.096 1.00 86.81 129 THR A CA 1
ATOM 946 C C . THR A 1 129 ? 10.863 15.511 -6.273 1.00 86.81 129 THR A C 1
ATOM 948 O O . THR A 1 129 ? 11.951 15.808 -6.755 1.00 86.81 129 THR A O 1
ATOM 951 N N . ILE A 1 130 ? 10.566 14.262 -5.906 1.00 88.19 130 ILE A N 1
ATOM 952 C CA . ILE A 1 130 ? 11.553 13.175 -5.824 1.00 88.19 130 ILE A CA 1
ATOM 953 C C . ILE A 1 130 ? 11.588 12.381 -7.133 1.00 88.19 130 ILE A C 1
ATOM 955 O O . ILE A 1 130 ? 12.658 12.139 -7.687 1.00 88.19 130 ILE A O 1
ATOM 959 N N . PHE A 1 131 ? 10.421 12.012 -7.669 1.00 87.62 131 PHE A N 1
ATOM 960 C CA . PHE A 1 131 ? 10.313 11.164 -8.865 1.00 87.62 131 PHE A CA 1
ATOM 961 C C . PHE A 1 131 ? 10.067 11.938 -10.163 1.00 87.62 131 PHE A C 1
ATOM 963 O O . PHE A 1 131 ? 9.597 11.377 -11.155 1.00 87.62 131 PHE A O 1
ATOM 970 N N . ALA A 1 132 ? 10.441 13.219 -10.200 1.00 82.00 132 ALA A N 1
ATOM 971 C CA . ALA A 1 132 ? 10.331 14.013 -11.418 1.00 82.00 132 ALA A CA 1
ATOM 972 C C . ALA A 1 132 ? 11.251 13.498 -12.538 1.00 82.00 132 ALA A C 1
ATOM 974 O O . ALA A 1 132 ? 10.918 13.628 -13.713 1.00 82.00 132 ALA A O 1
ATOM 975 N N . HIS A 1 133 ? 12.387 12.871 -12.196 1.00 81.62 133 HIS A N 1
ATOM 976 C CA . HIS A 1 133 ? 13.317 12.225 -13.141 1.00 81.62 133 HIS A CA 1
ATOM 977 C C . HIS A 1 133 ? 13.677 13.114 -14.350 1.00 81.62 133 HIS A C 1
ATOM 979 O O . HIS A 1 133 ? 13.671 12.669 -15.497 1.00 81.62 133 HIS A O 1
ATOM 985 N N . GLY A 1 134 ? 13.927 14.405 -14.105 1.00 69.56 134 GLY A N 1
ATOM 986 C CA . GLY A 1 134 ? 14.257 15.383 -15.149 1.00 69.56 134 GLY A CA 1
ATOM 987 C C . GLY A 1 134 ? 13.077 15.829 -16.022 1.00 69.56 134 GLY A C 1
ATOM 988 O O . GLY A 1 134 ? 13.250 16.699 -16.876 1.00 69.56 134 GLY A O 1
ATOM 989 N N . LYS A 1 135 ? 11.868 15.293 -15.808 1.00 75.75 135 LYS A N 1
ATOM 990 C CA . LYS A 1 135 ? 10.649 15.789 -16.449 1.00 75.75 135 LYS A CA 1
ATOM 991 C C . LYS A 1 135 ? 10.249 17.111 -15.804 1.00 75.75 135 LYS A C 1
ATOM 993 O O . LYS A 1 135 ? 10.083 17.202 -14.591 1.00 75.75 135 LYS A O 1
ATOM 998 N N . LYS A 1 136 ? 10.057 18.132 -16.636 1.00 72.69 136 LYS A N 1
ATOM 999 C CA . LYS A 1 136 ? 9.386 19.366 -16.230 1.00 72.69 136 LYS A CA 1
ATOM 1000 C C . LYS A 1 136 ? 7.889 19.116 -16.340 1.00 72.69 136 LYS A C 1
ATOM 1002 O O . LYS A 1 136 ? 7.376 18.967 -17.446 1.00 72.69 136 LYS A O 1
ATOM 1007 N N . PHE A 1 137 ? 7.210 19.001 -15.208 1.00 74.44 137 PHE A N 1
ATOM 1008 C CA . PHE A 1 137 ? 5.753 19.048 -15.204 1.00 74.44 137 PHE A CA 1
ATOM 1009 C C . PHE A 1 137 ? 5.317 20.490 -15.463 1.00 74.44 137 PHE A C 1
ATOM 1011 O O . PHE A 1 137 ? 5.960 21.425 -14.979 1.00 74.44 137 PHE A O 1
ATOM 1018 N N . GLU A 1 138 ? 4.240 20.679 -16.227 1.00 74.81 138 GLU A N 1
ATOM 1019 C CA . GLU A 1 138 ? 3.548 21.968 -16.223 1.00 74.81 138 GLU A CA 1
ATOM 1020 C C . GLU A 1 138 ? 3.151 22.321 -14.787 1.00 74.81 138 GLU A C 1
ATOM 1022 O O . GLU A 1 138 ? 2.942 21.433 -13.951 1.00 74.81 138 GLU A O 1
ATOM 1027 N N . ALA A 1 139 ? 3.059 23.619 -14.492 1.00 75.94 139 ALA A N 1
ATOM 1028 C CA . ALA A 1 139 ? 2.556 24.061 -13.201 1.00 75.94 139 ALA A CA 1
ATOM 1029 C C . ALA A 1 139 ? 1.193 23.398 -12.953 1.00 75.94 139 ALA A C 1
ATOM 1031 O O . ALA A 1 139 ? 0.297 23.479 -13.794 1.00 75.94 139 ALA A O 1
ATOM 1032 N N . LEU A 1 140 ? 1.059 22.715 -11.811 1.00 82.50 140 LEU A N 1
ATOM 1033 C CA . LEU A 1 140 ? -0.191 22.063 -11.432 1.00 82.50 140 LEU A CA 1
ATOM 1034 C C . LEU A 1 140 ? -1.321 23.094 -11.512 1.00 82.50 140 LEU A C 1
ATOM 1036 O O . LEU A 1 140 ? -1.222 24.180 -10.937 1.00 82.50 140 LEU A O 1
ATOM 1040 N N . SER A 1 141 ? -2.375 22.769 -12.260 1.00 88.06 141 SER A N 1
ATOM 1041 C CA . SER A 1 141 ? -3.453 23.722 -12.499 1.00 88.06 141 SER A CA 1
ATOM 1042 C C . SER A 1 141 ? -4.189 24.048 -11.194 1.00 88.06 141 SER A C 1
ATOM 1044 O O . SER A 1 141 ? -4.303 23.189 -10.314 1.00 88.06 141 SER A O 1
ATOM 1046 N N . PRO A 1 142 ? -4.771 25.252 -11.054 1.00 88.94 142 PRO A N 1
ATOM 1047 C CA . PRO A 1 142 ? -5.621 25.572 -9.906 1.00 88.94 142 PRO A CA 1
ATOM 1048 C C . PRO A 1 142 ? -6.741 24.541 -9.685 1.00 88.94 142 PRO A C 1
ATOM 1050 O O . PRO A 1 142 ? -7.051 24.191 -8.549 1.00 88.94 142 PRO A O 1
ATOM 1053 N N . SER A 1 143 ? -7.297 23.982 -10.767 1.00 91.94 143 SER A N 1
ATOM 1054 C CA . SER A 1 143 ? -8.311 22.922 -10.708 1.00 91.94 143 SER A CA 1
ATOM 1055 C C . SER A 1 143 ? -7.790 21.612 -10.110 1.00 91.94 143 SER A C 1
ATOM 1057 O O . SER A 1 143 ? -8.554 20.900 -9.462 1.00 91.94 143 SER A O 1
ATOM 1059 N N . PHE A 1 144 ? -6.506 21.288 -10.287 1.00 89.75 144 PHE A N 1
ATOM 1060 C CA . PHE A 1 144 ? -5.891 20.121 -9.654 1.00 89.75 144 PHE A CA 1
ATOM 1061 C C . PHE A 1 144 ? -5.852 20.281 -8.128 1.00 89.75 144 PHE A C 1
ATOM 1063 O O . PHE A 1 144 ? -6.285 19.387 -7.399 1.00 89.75 144 PHE A O 1
ATOM 1070 N N . TYR A 1 145 ? -5.418 21.449 -7.642 1.00 89.25 145 TYR A N 1
ATOM 1071 C CA . TYR A 1 145 ? -5.432 21.760 -6.210 1.00 89.25 145 TYR A CA 1
ATOM 1072 C C . TYR A 1 145 ? -6.851 21.805 -5.640 1.00 89.25 145 TYR A C 1
ATOM 1074 O O . TYR A 1 145 ? -7.080 21.296 -4.544 1.00 89.25 145 TYR A O 1
ATOM 1082 N N . LEU A 1 146 ? -7.815 22.339 -6.397 1.00 93.31 146 LEU A N 1
ATOM 1083 C CA . LEU A 1 146 ? -9.228 22.285 -6.024 1.00 93.31 146 LEU A CA 1
ATOM 1084 C C . LEU A 1 146 ? -9.711 20.836 -5.870 1.00 93.31 146 LEU A C 1
ATOM 1086 O O . LEU A 1 146 ? -10.419 20.535 -4.916 1.00 93.31 146 LEU A O 1
ATOM 1090 N N . GLY A 1 147 ? -9.295 19.924 -6.751 1.00 92.06 147 GLY A N 1
ATOM 1091 C CA . GLY A 1 147 ? -9.600 18.497 -6.623 1.00 92.06 147 GLY A CA 1
ATOM 1092 C C . GLY A 1 147 ? -9.066 17.885 -5.323 1.00 92.06 147 GLY A C 1
ATOM 1093 O O . GLY A 1 147 ? -9.805 17.189 -4.626 1.00 92.06 147 GLY A O 1
ATOM 1094 N N . LEU A 1 148 ? -7.815 18.189 -4.953 1.00 92.12 148 LEU A N 1
ATOM 1095 C CA . LEU A 1 148 ? -7.238 17.752 -3.672 1.00 92.12 148 LEU A CA 1
ATOM 1096 C C . LEU A 1 148 ? -7.977 18.355 -2.469 1.00 92.12 148 LEU A C 1
ATOM 1098 O O . LEU A 1 148 ? -8.211 17.662 -1.475 1.00 92.12 148 LEU A O 1
ATOM 1102 N N . LEU A 1 149 ? -8.378 19.625 -2.567 1.00 92.69 149 LEU A N 1
ATOM 1103 C CA . LEU A 1 149 ? -9.165 20.291 -1.534 1.00 92.69 149 LEU A CA 1
ATOM 1104 C C . LEU A 1 149 ? -10.521 19.602 -1.359 1.00 92.69 149 LEU A C 1
ATOM 1106 O O . LEU A 1 149 ? -10.865 19.234 -0.243 1.00 92.69 149 LEU A O 1
ATOM 1110 N N . VAL A 1 150 ? -11.247 19.347 -2.451 1.00 93.94 150 VAL A N 1
ATOM 1111 C CA . VAL A 1 150 ? -12.544 18.653 -2.425 1.00 93.94 150 VAL A CA 1
ATOM 1112 C C . VAL A 1 150 ? -12.410 17.246 -1.841 1.00 93.94 150 VAL A C 1
ATOM 1114 O O . VAL A 1 150 ? -13.238 16.854 -1.020 1.00 93.94 150 VAL A O 1
ATOM 1117 N N . ALA A 1 151 ? -11.360 16.498 -2.195 1.00 91.81 151 ALA A N 1
ATOM 1118 C CA . ALA A 1 151 ? -11.098 15.183 -1.606 1.00 91.81 151 ALA A CA 1
ATOM 1119 C C . ALA A 1 151 ? -10.872 15.272 -0.086 1.00 91.81 151 ALA A C 1
ATOM 1121 O O . ALA A 1 151 ? -11.439 14.489 0.680 1.00 91.81 151 ALA A O 1
ATOM 1122 N N . THR A 1 152 ? -10.107 16.272 0.359 1.00 90.31 152 THR A N 1
ATOM 1123 C CA . THR A 1 152 ? -9.856 16.530 1.785 1.00 90.31 152 THR A CA 1
ATOM 1124 C C . THR A 1 152 ? -11.136 16.951 2.509 1.00 90.31 152 THR A C 1
ATOM 1126 O O . THR A 1 152 ? -11.420 16.464 3.601 1.00 90.31 152 THR A O 1
ATOM 1129 N N . THR A 1 153 ? -11.964 17.800 1.900 1.00 92.50 153 THR A N 1
ATOM 1130 C CA . THR A 1 153 ? -13.270 18.183 2.450 1.00 92.50 153 THR A CA 1
ATOM 1131 C C . THR A 1 153 ? -14.203 16.977 2.553 1.00 92.50 153 THR A C 1
ATOM 1133 O O . THR A 1 153 ? -14.835 16.790 3.589 1.00 92.50 153 THR A O 1
ATOM 1136 N N . GLY A 1 154 ? -14.255 16.122 1.529 1.00 90.94 154 GLY A N 1
ATOM 1137 C CA . GLY A 1 154 ? -15.026 14.878 1.559 1.00 90.94 154 GLY A CA 1
ATOM 1138 C C . GLY A 1 154 ? -14.594 13.960 2.704 1.00 90.94 154 GLY A C 1
ATOM 1139 O O . GLY A 1 154 ? -15.439 13.466 3.447 1.00 90.94 154 GLY A O 1
ATOM 1140 N N . MET A 1 155 ? -13.285 13.808 2.916 1.00 92.75 155 MET A N 1
ATOM 1141 C CA . MET A 1 155 ? -12.738 13.095 4.074 1.00 92.75 155 MET A CA 1
ATOM 1142 C C . MET A 1 155 ? -13.203 13.712 5.399 1.00 92.75 155 MET A C 1
ATOM 1144 O O . MET A 1 155 ? -13.682 12.982 6.263 1.00 92.75 155 MET A O 1
ATOM 1148 N N . VAL A 1 156 ? -13.108 15.036 5.566 1.00 91.62 156 VAL A N 1
ATOM 1149 C CA . VAL A 1 156 ? -13.571 15.725 6.787 1.00 91.62 156 VAL A CA 1
ATOM 1150 C C . VAL A 1 156 ? -15.060 15.475 7.031 1.00 91.62 156 VAL A C 1
ATOM 1152 O O . VAL A 1 156 ? -15.449 15.158 8.153 1.00 91.62 156 VAL A O 1
ATOM 1155 N N . LEU A 1 157 ? -15.892 15.546 5.990 1.00 92.19 157 LEU A N 1
ATOM 1156 C CA . LEU A 1 157 ? -17.325 15.269 6.104 1.00 92.19 157 LEU A CA 1
ATOM 1157 C C . LEU A 1 157 ? -17.601 13.827 6.539 1.00 92.19 157 LEU A C 1
ATOM 1159 O O . LEU A 1 157 ? -18.442 13.622 7.415 1.00 92.19 157 LEU A O 1
ATOM 1163 N N . VAL A 1 158 ? -16.885 12.842 5.989 1.00 91.00 158 VAL A N 1
ATOM 1164 C CA . VAL A 1 158 ? -16.993 11.439 6.430 1.00 91.00 158 VAL A CA 1
ATOM 1165 C C . VAL A 1 158 ? -16.576 11.300 7.893 1.00 91.00 158 VAL A C 1
ATOM 1167 O O . VAL A 1 158 ? -17.252 10.625 8.661 1.00 91.00 158 VAL A O 1
ATOM 1170 N N . MET A 1 159 ? -15.506 11.980 8.304 1.00 89.56 159 MET A N 1
ATOM 1171 C CA . MET A 1 159 ? -15.000 11.922 9.676 1.00 89.56 159 MET A CA 1
ATOM 1172 C C . MET A 1 159 ? -15.947 12.557 10.701 1.00 89.56 159 MET A C 1
ATOM 1174 O O . MET A 1 159 ? -16.039 12.055 11.821 1.00 89.56 159 MET A O 1
ATOM 1178 N N . ILE A 1 160 ? -16.653 13.628 10.328 1.00 90.12 160 ILE A N 1
ATOM 1179 C CA . ILE A 1 160 ? -17.661 14.286 11.176 1.00 90.12 160 ILE A CA 1
ATOM 1180 C C . ILE A 1 160 ? -18.937 13.439 11.269 1.00 90.12 160 ILE A C 1
ATOM 1182 O O . ILE A 1 160 ? -19.516 13.328 12.345 1.00 90.12 160 ILE A O 1
ATOM 1186 N N . ASN A 1 161 ? -19.366 12.829 10.160 1.00 90.94 161 ASN A N 1
ATOM 1187 C CA . ASN A 1 161 ? -20.646 12.116 10.058 1.00 90.94 161 ASN A CA 1
ATOM 1188 C C . ASN A 1 161 ? -20.514 10.587 10.170 1.00 90.94 161 ASN A C 1
ATOM 1190 O O . ASN A 1 161 ? -21.439 9.857 9.808 1.00 90.94 161 ASN A O 1
ATOM 1194 N N . LYS A 1 162 ? -19.367 10.078 10.630 1.00 87.56 162 LYS A N 1
ATOM 1195 C CA . LYS A 1 162 ? -19.159 8.636 10.806 1.00 87.56 162 LYS A CA 1
ATOM 1196 C C . LYS A 1 162 ? -20.164 8.067 11.822 1.00 87.56 162 LYS A C 1
ATOM 1198 O O . LYS A 1 162 ? -20.465 8.727 12.819 1.00 87.56 162 LYS A O 1
ATOM 1203 N N . PRO A 1 163 ? -20.674 6.845 11.607 1.00 84.12 163 PRO A N 1
ATOM 1204 C CA . PRO A 1 163 ? -21.607 6.228 12.539 1.00 84.12 163 PRO A CA 1
ATOM 1205 C C . PRO A 1 163 ? -20.919 5.905 13.870 1.00 84.12 163 PRO A C 1
ATOM 1207 O O . PRO A 1 163 ? -19.756 5.500 13.903 1.00 84.12 163 PRO A O 1
ATOM 1210 N N . ASN A 1 164 ? -21.665 6.049 14.966 1.00 80.25 164 ASN A N 1
ATOM 1211 C CA . ASN A 1 164 ? -21.251 5.566 16.279 1.00 80.25 164 ASN A CA 1
ATOM 1212 C C . ASN A 1 164 ? -21.650 4.099 16.447 1.00 80.25 164 ASN A C 1
ATOM 1214 O O . ASN A 1 164 ? -22.682 3.659 15.939 1.00 80.25 164 ASN A O 1
ATOM 1218 N N . GLU A 1 165 ? -20.861 3.355 17.215 1.00 75.12 165 GLU A N 1
ATOM 1219 C CA . GLU A 1 165 ? -21.249 2.015 17.640 1.00 75.12 165 GLU A CA 1
ATOM 1220 C C . GLU A 1 165 ? -22.501 2.058 18.509 1.00 75.12 165 GLU A C 1
ATOM 1222 O O . GLU A 1 165 ? -22.556 2.751 19.530 1.00 75.12 165 GLU A O 1
ATOM 1227 N N . ILE A 1 166 ? -23.488 1.245 18.143 1.00 76.94 166 ILE A N 1
ATOM 1228 C CA . ILE A 1 166 ? -24.610 0.951 19.024 1.00 76.94 166 ILE A CA 1
ATOM 1229 C C . ILE A 1 166 ? -24.106 -0.055 20.060 1.00 76.94 166 ILE A C 1
ATOM 1231 O O . ILE A 1 166 ? -23.981 -1.248 19.783 1.00 76.94 166 ILE A O 1
ATOM 1235 N N . LYS A 1 167 ? -23.801 0.422 21.270 1.00 71.81 167 LYS A N 1
ATOM 1236 C CA . LYS A 1 167 ? -23.570 -0.461 22.416 1.00 71.81 167 LYS A CA 1
ATOM 1237 C C . LYS A 1 167 ? -24.910 -1.074 22.811 1.00 71.81 167 LYS A C 1
ATOM 1239 O O . LYS A 1 167 ? -25.677 -0.452 23.538 1.00 71.81 167 LYS A O 1
ATOM 1244 N N . ASN A 1 168 ? -25.198 -2.285 22.341 1.00 59.62 168 ASN A N 1
ATOM 1245 C CA . ASN A 1 168 ? -26.290 -3.070 22.907 1.00 59.62 168 ASN A CA 1
ATOM 1246 C C . ASN A 1 168 ? -25.925 -3.373 24.366 1.00 59.62 168 ASN A C 1
ATOM 1248 O O . ASN A 1 168 ? -25.089 -4.236 24.633 1.00 59.62 168 ASN A O 1
ATOM 1252 N N . THR A 1 169 ? -26.505 -2.642 25.321 1.00 51.78 169 THR A N 1
ATOM 1253 C CA . THR A 1 169 ? -26.489 -3.055 26.726 1.00 51.78 169 THR A CA 1
ATOM 1254 C C . THR A 1 169 ? -27.160 -4.417 26.798 1.00 51.78 169 THR A C 1
ATOM 1256 O O . THR A 1 169 ? -28.342 -4.540 26.479 1.00 51.78 169 THR A O 1
ATOM 1259 N N . ALA A 1 170 ? -26.393 -5.448 27.153 1.00 50.84 170 ALA A N 1
ATOM 1260 C CA . ALA A 1 170 ? -26.929 -6.782 27.381 1.00 50.84 170 ALA A CA 1
ATOM 1261 C C . ALA A 1 170 ? -28.115 -6.699 28.366 1.00 50.84 170 ALA A C 1
ATOM 1263 O O . ALA A 1 170 ? -28.028 -5.939 29.338 1.00 50.84 170 ALA A O 1
ATOM 1264 N N . PRO A 1 171 ? -29.209 -7.456 28.158 1.00 51.91 171 PRO A N 1
ATOM 1265 C CA . PRO A 1 171 ? -30.242 -7.591 29.177 1.00 51.91 171 PRO A CA 1
ATOM 1266 C C . PRO A 1 171 ? -29.598 -8.075 30.488 1.00 51.91 171 PRO A C 1
ATOM 1268 O O . PRO A 1 171 ? -28.733 -8.955 30.431 1.00 51.91 171 PRO A O 1
ATOM 1271 N N . PRO A 1 172 ? -29.972 -7.526 31.660 1.00 51.41 172 PRO A N 1
ATOM 1272 C CA . PRO A 1 172 ? -29.417 -7.963 32.935 1.00 51.41 172 PRO A CA 1
ATOM 1273 C C . PRO A 1 172 ? -29.562 -9.478 33.095 1.00 51.41 172 PRO A C 1
ATOM 1275 O O . PRO A 1 172 ? -30.647 -10.030 32.909 1.00 51.41 172 PRO A O 1
ATOM 1278 N N . ALA A 1 173 ? -28.466 -10.144 33.453 1.00 55.78 173 ALA A N 1
ATOM 1279 C CA . ALA A 1 173 ? -28.401 -11.568 33.762 1.00 55.78 173 ALA A CA 1
ATOM 1280 C C . ALA A 1 173 ? -29.183 -11.899 35.052 1.00 55.78 173 ALA A C 1
ATOM 1282 O O . ALA A 1 173 ? -28.593 -12.207 36.083 1.00 55.78 173 ALA A O 1
ATOM 1283 N N . ALA A 1 174 ? -30.513 -11.800 35.010 1.00 51.81 174 ALA A N 1
ATOM 1284 C CA . ALA A 1 174 ? -31.395 -11.969 36.168 1.00 51.81 174 ALA A CA 1
ATOM 1285 C C . ALA A 1 174 ? -32.489 -13.038 35.976 1.00 51.81 174 ALA A C 1
ATOM 1287 O O . ALA A 1 174 ? -33.451 -13.061 36.734 1.00 51.81 174 ALA A O 1
ATOM 1288 N N . ALA A 1 175 ? -32.355 -13.945 35.001 1.00 48.53 175 ALA A N 1
ATOM 1289 C CA . ALA A 1 175 ? -33.339 -15.016 34.779 1.00 48.53 175 ALA A CA 1
ATOM 1290 C C . ALA A 1 175 ? -32.771 -16.450 34.821 1.00 48.53 175 ALA A C 1
ATOM 1292 O O . ALA A 1 175 ? -33.522 -17.398 34.633 1.00 48.53 175 ALA A O 1
ATOM 1293 N N . ALA A 1 176 ? -31.477 -16.644 35.104 1.00 47.62 176 ALA A N 1
ATOM 1294 C CA . ALA A 1 176 ? -30.860 -17.980 35.120 1.00 47.62 176 ALA A CA 1
ATOM 1295 C C . ALA A 1 176 ? -30.792 -18.644 36.513 1.00 47.62 176 ALA A C 1
ATOM 1297 O O . ALA A 1 176 ? -30.266 -19.746 36.636 1.00 47.62 176 ALA A O 1
ATOM 1298 N N . SER A 1 177 ? -31.323 -18.010 37.564 1.00 47.25 177 SER A N 1
ATOM 1299 C CA . SER A 1 177 ? -31.179 -18.504 38.947 1.00 47.25 177 SER A CA 1
ATOM 1300 C C . SER A 1 177 ? -32.412 -19.225 39.509 1.00 47.25 177 SER A C 1
ATOM 1302 O O . SER A 1 177 ? -32.377 -19.639 40.663 1.00 47.25 177 SER A O 1
ATOM 1304 N N . ALA A 1 178 ? -33.500 -19.377 38.747 1.00 50.44 178 ALA A N 1
ATOM 1305 C CA . ALA A 1 178 ? -34.758 -19.915 39.282 1.00 50.44 178 ALA A CA 1
ATOM 1306 C C . ALA A 1 178 ? -34.971 -21.427 39.061 1.00 50.44 178 ALA A C 1
ATOM 1308 O O . ALA A 1 178 ? -35.860 -21.992 39.688 1.00 50.44 178 ALA A O 1
ATOM 1309 N N . ASP A 1 179 ? -34.166 -22.099 38.229 1.00 50.03 179 ASP A N 1
ATOM 1310 C CA . ASP A 1 179 ? -34.512 -23.450 37.738 1.00 50.03 179 ASP A CA 1
ATOM 1311 C C . ASP A 1 179 ? -33.730 -24.614 38.390 1.00 50.03 179 ASP A C 1
ATOM 1313 O O . ASP A 1 179 ? -33.949 -25.778 38.070 1.00 50.03 179 ASP A O 1
ATOM 1317 N N . ASN A 1 180 ? -32.840 -24.336 39.353 1.00 48.78 180 ASN A N 1
ATOM 1318 C CA . ASN A 1 180 ? -32.057 -25.374 40.053 1.00 48.78 180 ASN A CA 1
ATOM 1319 C C . ASN A 1 180 ? -32.577 -25.741 41.457 1.00 48.78 180 ASN A C 1
ATOM 1321 O O . ASN A 1 180 ? -31.941 -26.528 42.151 1.00 48.78 180 ASN A O 1
ATOM 1325 N N . ALA A 1 181 ? -33.731 -25.218 41.886 1.00 52.50 181 ALA A N 1
ATOM 1326 C CA . ALA A 1 181 ? -34.317 -25.538 43.196 1.00 52.50 181 ALA A CA 1
ATOM 1327 C C . ALA A 1 181 ? -35.382 -26.655 43.159 1.00 52.50 181 ALA A C 1
ATOM 1329 O O . ALA A 1 181 ? -35.944 -26.990 44.197 1.00 52.50 181 ALA A O 1
ATOM 1330 N N . ALA A 1 182 ? -35.670 -27.242 41.992 1.00 53.69 182 ALA A N 1
ATOM 1331 C CA . ALA A 1 182 ? -36.791 -28.169 41.819 1.00 53.69 182 ALA A CA 1
ATOM 1332 C C . ALA A 1 182 ? -36.394 -29.505 41.166 1.00 53.69 182 ALA A C 1
ATOM 1334 O O . ALA A 1 182 ? -37.064 -29.965 40.248 1.00 53.69 182 ALA A O 1
ATOM 1335 N N . LYS A 1 183 ? -35.316 -30.154 41.626 1.00 47.88 183 LYS A N 1
ATOM 1336 C CA . LYS A 1 183 ? -35.070 -31.583 41.341 1.00 47.88 183 LYS A CA 1
ATOM 1337 C C . LYS A 1 183 ? -34.425 -32.304 42.527 1.00 47.88 183 LYS A C 1
ATOM 1339 O O . LYS A 1 183 ? -33.221 -32.531 42.539 1.00 47.88 183 LYS A O 1
ATOM 1344 N N . THR A 1 184 ? -35.263 -32.728 43.467 1.00 44.69 184 THR A N 1
ATOM 1345 C CA . THR A 1 184 ? -35.032 -33.895 44.334 1.00 44.69 184 THR A CA 1
ATOM 1346 C C . THR A 1 184 ? -36.372 -34.577 44.598 1.00 44.69 184 THR A C 1
ATOM 1348 O O . THR A 1 184 ? -37.268 -33.974 45.190 1.00 44.69 184 THR A O 1
ATOM 1351 N N . PRO A 1 185 ? -36.533 -35.813 44.118 1.00 52.12 185 PRO A N 1
ATOM 1352 C CA . PRO A 1 185 ? -37.136 -36.877 44.911 1.00 52.12 185 PRO A CA 1
ATOM 1353 C C . PRO A 1 185 ? -36.089 -37.904 45.354 1.00 52.12 185 PRO A C 1
ATOM 1355 O O . PRO A 1 185 ? -35.191 -38.229 44.543 1.00 52.12 185 PRO A O 1
#

Secondary structure (DSSP, 8-state):
----HHHHHHHHHHHHHHHHHHHHHHHHHHHHS-HHHHHHHHHHHHHIIIIIHHHHIIIII--TT-S-GGG---SHHHHHHHHHHHHHHHHHHHHHHHHHHHTGGGHHHHHHHHHHHHHHHHHHHHHHHTTTTT--PPPPPHHHHHHHHHHHHHHHHHHHSPPPP----PPPS-SSSSSSSS---

Sequence (185 aa):
MNIKWTVLAFVAGAALSWGVYVPLVHDATTKFGSNLRAFLMVGIAYFLVAVLIPSFFIFYKGDPTAKDPAKLNWGTPSITYGILAGVAGAAGALCVIFAVKEAGPTAAFIVAPLVFAGAPIINTIVSVTIFAHGKKFEALSPSFYLGLLVATTGMVLVMINKPNEIKNTAPPAAAASADNAAKTP

Foldseek 3Di:
DPDDVVVVVVVVVVCVCLLVLLVVLLVQCVVVVHLVVSLVVVVVVCCCPVPVVQCCCVPPVDPPPCPDPVPDDPDPVVVVVVVVVVVVVSVVSSVSSVQSNVVPPLSSLQSSLVCVLVVVVVVVCCCQPPVCVPPDDDDQDPVNVVVSVVSVVVSVVSVVPRDDDDPPPPDPPPPPPPPPPPDDD

Radius of gyration: 24.13 Å; chains: 1; bounding box: 57×62×71 Å